Protein AF-A0A371WZH0-F1 (afdb_monomer_lite)

Sequence (292 aa):
MATISGGTSNAGAAVANDSSITDATKAILNGVNASGGVYTTTTAGSASTPAVAGGPDRAVTIVDQPSSVVQVGSQLNAFVVADQAATIAGGAGSGTIVGSTGGDLIGTAGSGGGQYSLLAGAGNDTIIAASGQSTINGGDGADIIGVFGGQNLVAVGAGDTAFVAAGQNTVQGSAGSTTGFSGGQNVFVGSAGAETIIAAQGTSTISGGAGKDLFLFTKLDNSGGRHVITDFGAGGTADTLAFVGLGATSVDALLANATVSGGSVTLNFSGGISVTVQNTTVDALRGNILLG

Foldseek 3Di:
DDDDDDDQDPCLVVQ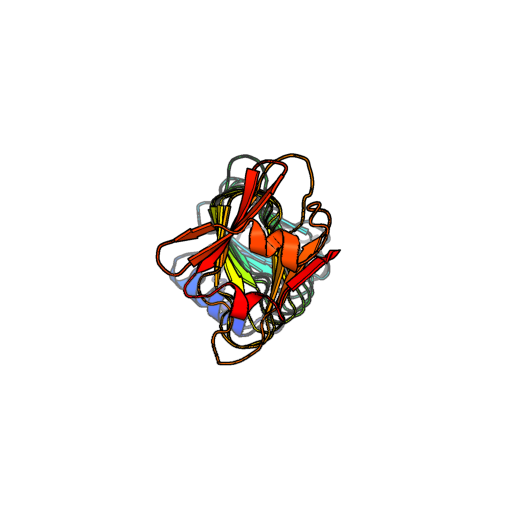VPDPLQDPVNNVVVVVLVVVPAREDEDDPDDPDQDEDPDDPAHYEYEYADEAHEHEDDQAYQYEYEYSEAYEYEAEVEEHEYEAHQEEYEAEYDAPNAYEYEYHREHYAYEYHYHAHEYEYDPYHYAYEAEAHEYEYEEEADANYEYEHEEYEYEYEAEANYEYEYNEYEYEYHYEAHEYEYEYEAYEYEYENYHEAYEYEYEYPDLAAYEYEYEQQCNNVYQYAYEYEPQPDPALVVQLVPWDDDPLWTWGATPSGYIYIYHNDDSVSHSVRYHYD

Radius of gyration: 22.74 Å; chains: 1; bounding box: 59×33×69 Å

pLDDT: mean 79.63, std 21.32, range [22.14, 98.81]

InterPro domains:
  IPR001343 RTX calcium-binding nonapeptide repeat [PF00353] (120-145)
  IPR001343 RTX calcium-binding nonapeptide repeat [PF00353] (190-215)
  IPR011049 Serralysin-like metalloprotease, C-terminal [G3DSA:2.150.10.10] (151-289)
  IPR011049 Serralysin-like metalloprotease, C-terminal [SSF51120] (87-283)

Structure (mmCIF, N/CA/C/O backbone):
data_AF-A0A371WZH0-F1
#
_entry.id   AF-A0A371WZH0-F1
#
loop_
_atom_site.group_PDB
_atom_site.id
_atom_site.type_symbol
_atom_site.label_atom_id
_atom_site.label_alt_id
_atom_site.label_comp_id
_atom_site.label_asym_id
_atom_site.label_entity_id
_atom_site.label_seq_id
_atom_site.pdbx_PDB_ins_code
_atom_site.Cartn_x
_atom_site.Cartn_y
_atom_site.Cartn_z
_atom_site.occupancy
_atom_site.B_iso_or_equiv
_atom_site.auth_seq_id
_atom_site.auth_comp_id
_atom_site.auth_asym_id
_atom_site.auth_atom_id
_atom_site.pdbx_PDB_model_num
ATOM 1 N N . MET A 1 1 ? -36.666 0.927 34.191 1.00 27.03 1 MET A N 1
ATOM 2 C CA . MET A 1 1 ? -35.925 2.184 33.955 1.00 27.03 1 MET A CA 1
ATOM 3 C C . MET A 1 1 ? -34.824 2.259 34.994 1.00 27.03 1 MET A C 1
ATOM 5 O O . MET A 1 1 ? -35.142 2.465 36.156 1.00 27.03 1 MET A O 1
ATOM 9 N N . ALA A 1 2 ? -33.576 2.004 34.609 1.00 22.58 2 ALA A N 1
ATOM 10 C CA . ALA A 1 2 ? -32.425 2.205 35.481 1.00 22.58 2 ALA A CA 1
ATOM 11 C C . ALA A 1 2 ? -31.612 3.367 34.908 1.00 22.58 2 ALA A C 1
ATOM 13 O O . ALA A 1 2 ? -31.132 3.307 33.780 1.00 22.58 2 ALA A O 1
ATOM 14 N N . THR A 1 3 ? -31.561 4.455 35.664 1.00 22.14 3 THR A N 1
ATOM 15 C CA . THR A 1 3 ? -30.783 5.656 35.374 1.00 22.14 3 THR A CA 1
ATOM 16 C C . THR A 1 3 ? -29.308 5.340 35.612 1.00 22.14 3 THR A C 1
ATOM 18 O O . THR A 1 3 ? -28.956 4.878 36.696 1.00 22.14 3 THR A O 1
ATOM 21 N N . ILE A 1 4 ? -28.439 5.591 34.631 1.00 25.12 4 ILE A N 1
ATOM 22 C CA . ILE A 1 4 ? -26.985 5.511 34.820 1.00 25.12 4 ILE A CA 1
ATOM 23 C C . ILE A 1 4 ? -26.570 6.744 35.629 1.00 25.12 4 ILE A C 1
ATOM 25 O O . ILE A 1 4 ? -26.438 7.840 35.090 1.00 25.12 4 ILE A O 1
ATOM 29 N N . SER A 1 5 ? -26.419 6.586 36.945 1.00 27.25 5 SER A N 1
ATOM 30 C CA . SER A 1 5 ? -25.705 7.564 37.762 1.00 27.25 5 SER A CA 1
ATOM 31 C C . SER A 1 5 ? -24.215 7.279 37.646 1.00 27.25 5 SER A C 1
ATOM 33 O O . SER A 1 5 ? -23.777 6.180 37.988 1.00 27.25 5 SER A O 1
ATOM 35 N N . GLY A 1 6 ? -23.452 8.270 37.186 1.00 30.92 6 GLY A N 1
ATOM 36 C CA . GLY A 1 6 ? -21.996 8.237 37.205 1.00 30.92 6 GLY A CA 1
ATOM 37 C C . GLY A 1 6 ? -21.488 7.848 38.590 1.00 30.92 6 GLY A C 1
ATOM 38 O O . GLY A 1 6 ? -21.654 8.585 39.559 1.00 30.92 6 GLY A O 1
ATOM 39 N N . GLY A 1 7 ? -20.895 6.665 38.672 1.00 26.98 7 GLY A N 1
ATOM 40 C CA . GLY A 1 7 ? -20.152 6.200 39.824 1.00 26.98 7 GLY A CA 1
ATOM 41 C C . GLY A 1 7 ? -18.745 5.882 39.359 1.00 26.98 7 GLY A C 1
ATOM 42 O O . GLY A 1 7 ? -18.554 5.029 38.498 1.00 26.98 7 GLY A O 1
ATOM 43 N N . THR A 1 8 ? -17.756 6.555 39.936 1.00 33.31 8 THR A N 1
ATOM 44 C CA . THR A 1 8 ? -16.346 6.159 39.892 1.00 33.31 8 THR A CA 1
ATOM 45 C C . THR A 1 8 ? -16.174 4.867 40.698 1.00 33.31 8 THR A C 1
ATOM 47 O O . THR A 1 8 ? -15.583 4.864 41.776 1.00 33.31 8 THR A O 1
ATOM 50 N N . SER A 1 9 ? -16.776 3.768 40.252 1.00 35.34 9 SER A N 1
ATOM 51 C CA . SER A 1 9 ? -16.508 2.451 40.817 1.00 35.34 9 SER A CA 1
ATOM 52 C C . SER A 1 9 ? -15.295 1.857 40.121 1.00 35.34 9 SER A C 1
ATOM 54 O O . SER A 1 9 ? -15.103 2.053 38.926 1.00 35.34 9 SER A O 1
ATOM 56 N N . ASN A 1 10 ? -14.491 1.144 40.900 1.00 41.12 10 ASN A N 1
ATOM 57 C CA . ASN A 1 10 ? -13.233 0.485 40.567 1.00 41.12 10 ASN A CA 1
ATOM 58 C C . ASN A 1 10 ? -13.365 -0.457 39.342 1.00 41.12 10 ASN A C 1
ATOM 60 O O . ASN A 1 10 ? -13.474 -1.675 39.472 1.00 41.12 10 ASN A O 1
ATOM 64 N N . ALA A 1 11 ? -13.417 0.114 38.139 1.00 43.56 11 ALA A N 1
ATOM 65 C CA . ALA A 1 11 ? -13.825 -0.565 36.911 1.00 43.56 11 ALA A CA 1
ATOM 66 C C . ALA A 1 11 ? -12.860 -1.669 36.459 1.00 43.56 11 ALA A C 1
ATOM 68 O O . ALA A 1 11 ? -13.268 -2.575 35.738 1.00 43.56 11 ALA A O 1
ATOM 69 N N . GLY A 1 12 ? -11.622 -1.668 36.966 1.00 44.97 12 GLY A N 1
ATOM 70 C CA . GLY A 1 12 ? -10.676 -2.763 36.752 1.00 44.97 12 GLY A CA 1
ATOM 71 C C . GLY A 1 12 ? -11.212 -4.130 37.191 1.00 44.97 12 GLY A C 1
ATOM 72 O O . GLY A 1 12 ? -10.931 -5.126 36.536 1.00 44.97 12 GLY A O 1
ATOM 73 N N . ALA A 1 13 ? -12.036 -4.190 38.244 1.00 42.25 13 ALA A N 1
ATOM 74 C CA . ALA A 1 13 ? -12.623 -5.448 38.713 1.00 42.25 13 ALA A CA 1
ATOM 75 C C . ALA A 1 13 ? -13.858 -5.890 37.904 1.00 42.25 13 ALA A C 1
ATOM 77 O O . ALA A 1 13 ? -14.156 -7.080 37.867 1.00 42.25 13 ALA A O 1
ATOM 78 N N . ALA A 1 14 ? -14.573 -4.959 37.263 1.00 46.88 14 ALA A N 1
ATOM 79 C CA . ALA A 1 14 ? -15.721 -5.281 36.413 1.00 46.88 14 ALA A CA 1
ATOM 80 C C . ALA A 1 14 ? -15.262 -5.819 35.050 1.00 46.88 14 ALA A C 1
ATOM 82 O O . ALA A 1 14 ? -15.756 -6.843 34.604 1.00 46.88 14 ALA A O 1
ATOM 83 N N . VAL A 1 15 ? -14.246 -5.191 34.450 1.00 50.53 15 VAL A N 1
ATOM 84 C CA . VAL A 1 15 ? -13.676 -5.578 33.148 1.00 50.53 15 VAL A CA 1
ATOM 85 C C . VAL A 1 15 ? -12.880 -6.886 33.220 1.00 50.53 15 VAL A C 1
ATOM 87 O O . VAL A 1 15 ? -12.961 -7.714 32.318 1.00 50.53 15 VAL A O 1
ATOM 90 N N . ALA A 1 16 ? -12.120 -7.104 34.299 1.00 51.84 16 ALA A N 1
ATOM 91 C CA . ALA A 1 16 ? -11.321 -8.322 34.460 1.00 51.84 16 ALA A CA 1
ATOM 92 C C . ALA A 1 16 ? -12.179 -9.592 34.603 1.00 51.84 16 ALA A C 1
ATOM 94 O O . ALA A 1 16 ? -11.740 -10.669 34.207 1.00 51.84 16 ALA A O 1
ATOM 95 N N . ASN A 1 17 ? -13.392 -9.458 35.147 1.00 49.78 17 ASN A N 1
ATOM 96 C CA . ASN A 1 17 ? -14.306 -10.573 35.393 1.00 49.78 17 ASN A CA 1
ATOM 97 C C . ASN A 1 17 ? -15.405 -10.706 34.330 1.00 49.78 17 ASN A C 1
ATOM 99 O O . ASN A 1 17 ? -16.212 -11.629 34.420 1.00 49.78 17 ASN A O 1
ATOM 103 N N . ASP A 1 18 ? -15.446 -9.809 33.342 1.00 52.75 18 ASP A N 1
ATOM 104 C CA . ASP A 1 18 ? -16.408 -9.894 32.252 1.00 52.75 18 ASP A CA 1
ATOM 105 C C . ASP A 1 18 ? -15.927 -10.907 31.208 1.00 52.75 18 ASP A C 1
ATOM 107 O O . ASP A 1 18 ? -14.854 -10.763 30.613 1.00 52.75 18 ASP A O 1
ATOM 111 N N . SER A 1 19 ? -16.687 -11.984 31.030 1.00 55.69 19 SER A N 1
ATOM 112 C CA . SER A 1 19 ? -16.347 -13.059 30.101 1.00 55.69 19 SER A CA 1
ATOM 113 C C . SER A 1 19 ? -16.616 -12.708 28.639 1.00 55.69 19 SER A C 1
ATOM 115 O O . SER A 1 19 ? -16.119 -13.430 27.779 1.00 55.69 19 SER A O 1
ATOM 117 N N . SER A 1 20 ? -17.377 -11.645 28.343 1.00 45.16 20 SER A N 1
ATOM 118 C CA . SER A 1 20 ? -17.567 -11.180 26.959 1.00 45.16 20 SER A CA 1
ATOM 119 C C . SER A 1 20 ? -16.361 -10.392 26.433 1.00 45.16 20 SER A C 1
ATOM 121 O O . SER A 1 20 ? -16.138 -10.315 25.230 1.00 45.16 20 SER A O 1
ATOM 123 N N . ILE A 1 21 ? -15.518 -9.875 27.331 1.00 51.81 21 ILE A N 1
ATOM 124 C CA . ILE A 1 21 ? -14.320 -9.106 26.988 1.00 51.81 21 ILE A CA 1
ATOM 125 C C . ILE A 1 21 ? -13.125 -10.056 26.827 1.00 51.81 21 ILE A C 1
ATOM 127 O O . ILE A 1 21 ? -12.771 -10.794 27.753 1.00 51.81 21 ILE A O 1
ATOM 131 N N . THR A 1 22 ? -12.463 -10.023 25.667 1.00 56.50 22 THR A N 1
ATOM 132 C CA . THR A 1 22 ? -11.333 -10.925 25.371 1.00 56.50 22 THR A CA 1
ATOM 133 C C . THR A 1 22 ? -10.099 -10.653 26.240 1.00 56.50 22 THR A C 1
ATOM 135 O O . THR A 1 22 ? -9.923 -9.559 26.779 1.00 56.50 22 THR A O 1
ATOM 138 N N . ASP A 1 23 ? -9.197 -11.632 26.351 1.00 58.72 23 ASP A N 1
ATOM 139 C CA . ASP A 1 23 ? -7.945 -11.485 27.110 1.00 58.72 23 ASP A CA 1
ATOM 140 C C . ASP A 1 23 ? -6.988 -10.455 26.492 1.00 58.72 23 ASP A C 1
ATOM 142 O O . ASP A 1 23 ? -6.325 -9.715 27.221 1.00 58.72 23 ASP A O 1
ATOM 146 N N . ALA A 1 24 ? -6.955 -10.348 25.159 1.00 53.31 24 ALA A N 1
ATOM 147 C CA . ALA A 1 24 ? -6.185 -9.318 24.460 1.00 53.31 24 ALA A CA 1
ATOM 148 C C . ALA A 1 24 ? -6.726 -7.924 24.798 1.00 53.31 24 ALA A C 1
ATOM 150 O O . ALA A 1 24 ? -5.989 -7.030 25.215 1.00 53.31 24 ALA A O 1
ATOM 151 N N . THR A 1 25 ? -8.045 -7.777 24.731 1.00 54.31 25 THR A N 1
ATOM 152 C CA . THR A 1 25 ? -8.761 -6.565 25.108 1.00 54.31 25 THR A CA 1
ATOM 153 C C . THR A 1 25 ? -8.514 -6.203 26.581 1.00 54.31 25 THR A C 1
ATOM 155 O O . THR A 1 25 ? -8.179 -5.058 26.893 1.00 54.31 25 THR A O 1
ATOM 158 N N . LYS A 1 26 ? -8.570 -7.182 27.496 1.00 60.53 26 LYS A N 1
ATOM 159 C CA . LYS A 1 26 ? -8.244 -7.025 28.927 1.00 60.53 26 LYS A CA 1
ATOM 160 C C . LYS A 1 26 ? -6.795 -6.600 29.163 1.00 60.53 26 LYS A C 1
ATOM 162 O O . LYS A 1 26 ? -6.546 -5.760 30.029 1.00 60.53 26 LYS A O 1
ATOM 167 N N . ALA A 1 27 ? -5.837 -7.141 28.410 1.00 59.28 27 ALA A N 1
ATOM 168 C CA . ALA A 1 27 ? -4.427 -6.766 28.517 1.00 59.28 27 ALA A CA 1
ATOM 169 C C . ALA A 1 27 ? -4.208 -5.289 28.155 1.00 59.28 27 ALA A C 1
ATOM 171 O O . ALA A 1 27 ? -3.503 -4.575 28.874 1.00 59.28 27 ALA A O 1
ATOM 172 N N . ILE A 1 28 ? -4.875 -4.808 27.102 1.00 55.09 28 ILE A N 1
ATOM 173 C CA . ILE A 1 28 ? -4.821 -3.399 26.698 1.00 55.09 28 ILE A CA 1
ATOM 174 C C . ILE A 1 28 ? -5.520 -2.510 27.746 1.00 55.09 28 ILE A C 1
ATOM 176 O O . ILE A 1 28 ? -4.952 -1.508 28.189 1.00 55.09 28 ILE A O 1
ATOM 180 N N . LEU A 1 29 ? -6.702 -2.914 28.228 1.00 55.19 29 LEU A N 1
ATOM 181 C CA . LEU A 1 29 ? -7.460 -2.216 29.280 1.00 55.19 29 LEU A CA 1
ATOM 182 C C . LEU A 1 29 ? -6.654 -2.062 30.581 1.00 55.19 29 LEU A C 1
ATOM 184 O O . LEU A 1 29 ? -6.642 -0.985 31.179 1.00 55.19 29 LEU A O 1
ATOM 188 N N . ASN A 1 30 ? -5.920 -3.096 30.997 1.00 58.41 30 ASN A N 1
ATOM 189 C CA . ASN A 1 30 ? -5.059 -3.044 32.182 1.00 58.41 30 ASN A CA 1
ATOM 190 C C . ASN A 1 30 ? -3.963 -1.972 32.069 1.00 58.41 30 ASN A C 1
ATOM 192 O O . ASN A 1 30 ? -3.700 -1.261 33.044 1.00 58.41 30 ASN A O 1
ATOM 196 N N . GLY A 1 31 ? -3.374 -1.796 30.882 1.00 55.16 31 GLY A N 1
ATOM 197 C CA . GLY A 1 31 ? -2.415 -0.718 30.619 1.00 55.16 31 GLY A CA 1
ATOM 198 C C . GLY A 1 31 ? -3.035 0.679 30.755 1.00 55.16 31 GLY A C 1
ATOM 199 O O . GLY A 1 31 ? -2.430 1.588 31.331 1.00 55.16 31 GLY A O 1
ATOM 200 N N . VAL A 1 32 ? -4.280 0.852 30.297 1.00 49.62 32 VAL A N 1
ATOM 201 C CA . VAL A 1 32 ? -5.006 2.131 30.392 1.00 49.62 32 VAL A CA 1
ATOM 202 C C . VAL A 1 32 ? -5.428 2.444 31.834 1.00 49.62 32 VAL A C 1
ATOM 204 O O . VAL A 1 32 ? -5.323 3.602 32.261 1.00 49.62 32 VAL A O 1
ATOM 207 N N . ASN A 1 33 ? -5.845 1.428 32.603 1.00 50.56 33 ASN A N 1
ATOM 208 C CA . ASN A 1 33 ? -6.233 1.550 34.015 1.00 50.56 33 ASN A CA 1
ATOM 209 C C . ASN A 1 33 ? -5.083 2.053 34.890 1.00 50.56 33 ASN A C 1
ATOM 211 O O . ASN A 1 33 ? -5.265 2.982 35.674 1.00 50.56 33 ASN A O 1
ATOM 215 N N . ALA A 1 34 ? -3.881 1.503 34.689 1.00 47.59 34 ALA A N 1
ATOM 216 C CA . ALA A 1 34 ? -2.669 1.910 35.405 1.00 47.59 34 ALA A CA 1
ATOM 217 C C . ALA A 1 34 ? -2.343 3.406 35.244 1.00 47.59 34 ALA A C 1
ATOM 219 O O . ALA A 1 34 ? -1.626 3.985 36.054 1.00 47.59 34 ALA A O 1
ATOM 220 N N . SER A 1 35 ? -2.904 4.038 34.215 1.00 49.66 35 SER A N 1
ATOM 221 C CA . SER A 1 35 ? -2.680 5.438 33.885 1.00 49.66 35 SER A CA 1
ATOM 222 C C . SER A 1 35 ? -3.836 6.367 34.328 1.00 49.66 35 SER A C 1
ATOM 224 O O . SER A 1 35 ? -3.813 7.556 34.016 1.00 49.66 35 SER A O 1
ATOM 226 N N . GLY A 1 36 ? -4.868 5.853 35.018 1.00 49.09 36 GLY A N 1
ATOM 227 C CA . GLY A 1 36 ? -5.968 6.648 35.599 1.00 49.09 36 GLY A CA 1
ATOM 228 C C . GLY A 1 36 ? -7.161 6.932 34.673 1.00 49.09 36 GLY A C 1
ATOM 229 O O . GLY A 1 36 ? -7.667 8.050 34.660 1.00 49.09 36 GLY A O 1
ATOM 230 N N . GLY A 1 37 ? -7.576 5.970 33.840 1.00 50.59 37 GLY A N 1
ATOM 231 C CA . GLY A 1 37 ? -8.741 6.118 32.948 1.00 50.59 37 GLY A CA 1
ATOM 232 C C . GLY A 1 37 ? -10.101 6.015 33.662 1.00 50.59 37 GLY A C 1
ATOM 233 O O . GLY A 1 37 ? -10.229 5.312 34.664 1.00 50.59 37 GLY A O 1
ATOM 234 N N . VAL A 1 38 ? -11.127 6.689 33.129 1.00 51.75 38 VAL A N 1
ATOM 235 C CA . VAL A 1 38 ? -12.539 6.556 33.545 1.00 51.75 38 VAL A CA 1
ATOM 236 C C . VAL A 1 38 ? -13.240 5.572 32.614 1.00 51.75 38 VAL A C 1
ATOM 238 O O . VAL A 1 38 ? -13.156 5.735 31.403 1.00 51.75 38 VAL A O 1
ATOM 241 N N . TYR A 1 39 ? -13.944 4.578 33.156 1.00 51.12 39 TYR A N 1
ATOM 242 C CA . TYR A 1 39 ? -14.590 3.520 32.374 1.00 51.12 39 TYR A CA 1
ATOM 243 C C . TYR A 1 39 ? -16.099 3.705 32.306 1.00 51.12 39 TYR A C 1
ATOM 245 O O . TYR A 1 39 ? -16.751 3.914 33.330 1.00 51.12 39 TYR A O 1
ATOM 253 N N . THR A 1 40 ? -16.650 3.525 31.113 1.00 52.38 40 THR A N 1
ATOM 254 C CA . THR A 1 40 ? -18.094 3.449 30.887 1.00 52.38 40 THR A CA 1
ATOM 255 C C . THR A 1 40 ? -18.392 2.143 30.159 1.00 52.38 40 THR A C 1
ATOM 257 O O . THR A 1 40 ? -17.859 1.920 29.073 1.00 52.38 40 THR A O 1
ATOM 260 N N . THR A 1 41 ? -19.207 1.272 30.757 1.00 51.59 41 THR A N 1
ATOM 261 C CA . THR A 1 41 ? -19.711 0.044 30.121 1.00 51.59 41 THR A CA 1
ATOM 262 C C . THR A 1 41 ? -21.167 0.249 29.711 1.00 51.59 41 THR A C 1
ATOM 264 O O . THR A 1 41 ? -21.946 0.867 30.441 1.00 51.59 41 THR A O 1
ATOM 267 N N . THR A 1 42 ? -21.554 -0.259 28.541 1.00 49.97 42 THR A N 1
ATOM 268 C CA . THR A 1 42 ? -22.966 -0.326 28.130 1.00 49.97 42 THR A CA 1
ATOM 269 C C . THR A 1 42 ? -23.417 -1.781 28.126 1.00 49.97 42 THR A C 1
ATOM 271 O O . THR A 1 42 ? -22.948 -2.583 27.329 1.00 49.97 42 THR A O 1
ATOM 274 N N . THR A 1 43 ? -24.272 -2.141 29.083 1.00 41.25 43 THR A N 1
ATOM 275 C CA . THR A 1 43 ? -24.742 -3.520 29.285 1.00 41.25 43 THR A CA 1
ATOM 276 C C . THR A 1 43 ? -25.796 -3.926 28.249 1.00 41.25 43 THR A C 1
ATOM 278 O O . THR A 1 43 ? -26.557 -3.072 27.780 1.00 41.25 43 THR A O 1
ATOM 281 N N . ALA A 1 44 ? -25.874 -5.238 27.974 1.00 36.34 44 ALA A N 1
ATOM 282 C CA . ALA A 1 44 ? -26.830 -5.904 27.078 1.00 36.34 44 ALA A CA 1
ATOM 283 C C . ALA A 1 44 ? -28.243 -5.294 27.109 1.00 36.34 44 ALA A C 1
ATOM 285 O O . ALA A 1 44 ? -28.927 -5.346 28.133 1.00 36.34 44 ALA A O 1
ATOM 286 N N . GLY A 1 45 ? -28.703 -4.756 25.971 1.00 33.78 45 GLY A N 1
ATOM 287 C CA . GLY A 1 45 ? -30.114 -4.416 25.740 1.00 33.78 45 GLY A CA 1
ATOM 288 C C . GLY A 1 45 ? -30.526 -2.941 25.848 1.00 33.78 45 GLY A C 1
ATOM 289 O O . GLY A 1 45 ? -31.726 -2.661 25.827 1.00 33.78 45 GLY A O 1
ATOM 290 N N . SER A 1 46 ? -29.594 -1.984 25.927 1.00 34.91 46 SER A N 1
ATOM 291 C CA . SER A 1 46 ? -29.927 -0.550 25.838 1.00 34.91 46 SER A CA 1
ATOM 292 C C . SER A 1 46 ? -29.581 0.012 24.457 1.00 34.91 46 SER A C 1
ATOM 294 O O . SER A 1 46 ? -28.416 0.219 24.139 1.00 34.91 46 SER A O 1
ATOM 296 N N . ALA A 1 47 ? -30.601 0.309 23.644 1.00 31.95 47 ALA A N 1
ATOM 297 C CA . ALA A 1 47 ? -30.501 0.857 22.281 1.00 31.95 47 ALA A CA 1
ATOM 298 C C . ALA A 1 47 ? -29.991 2.319 22.200 1.00 31.95 47 ALA A C 1
ATOM 300 O O . ALA A 1 47 ? -30.333 3.062 21.281 1.00 31.95 47 ALA A O 1
ATOM 301 N N . SER A 1 48 ? -29.223 2.776 23.186 1.00 39.19 48 SER A N 1
ATOM 302 C CA . SER A 1 48 ? -28.643 4.116 23.207 1.00 39.19 48 SER A CA 1
ATOM 303 C C . SER A 1 48 ? -27.250 4.082 22.590 1.00 39.19 48 SER A C 1
ATOM 305 O O . SER A 1 48 ? -26.378 3.397 23.118 1.00 39.19 48 SER A O 1
ATOM 307 N N . THR A 1 49 ? -27.026 4.854 21.523 1.00 43.25 49 THR A N 1
ATOM 308 C CA . THR A 1 49 ? -25.684 5.131 20.988 1.00 43.25 49 THR A CA 1
ATOM 309 C C . THR A 1 49 ? -24.793 5.659 22.117 1.00 43.25 49 THR A C 1
ATOM 311 O O . THR A 1 49 ? -25.108 6.728 22.659 1.00 43.25 49 THR A O 1
ATOM 314 N N . PRO A 1 50 ? -23.716 4.958 22.511 1.00 49.59 50 PRO A N 1
ATOM 315 C CA . PRO A 1 50 ? -22.797 5.469 23.514 1.00 49.59 50 PRO A CA 1
ATOM 316 C C . PRO A 1 50 ? -22.122 6.728 22.953 1.00 49.59 50 PRO A C 1
ATOM 318 O O . PRO A 1 50 ? -21.328 6.661 22.014 1.00 49.59 50 PRO A O 1
ATOM 321 N N . ALA A 1 51 ? -22.485 7.894 23.489 1.00 46.84 51 ALA A N 1
ATOM 322 C CA . ALA A 1 51 ? -21.870 9.167 23.142 1.00 46.84 51 ALA A CA 1
ATOM 323 C C . ALA A 1 51 ? -20.904 9.562 24.258 1.00 46.84 51 ALA A C 1
ATOM 325 O O . ALA A 1 51 ? -21.321 9.818 25.390 1.00 46.84 51 ALA A O 1
ATOM 326 N N . VAL A 1 52 ? -19.613 9.631 23.941 1.00 50.19 52 VAL A N 1
ATOM 327 C CA . VAL A 1 52 ? -18.604 10.122 24.884 1.00 50.19 52 VAL A CA 1
ATOM 328 C C . VAL A 1 52 ? -18.495 11.631 24.693 1.00 50.19 52 VAL A C 1
ATOM 330 O O . VAL A 1 52 ? -17.790 12.108 23.803 1.00 50.19 52 VAL A O 1
ATOM 333 N N . ALA A 1 53 ? -19.237 12.402 25.488 1.00 41.38 53 ALA A N 1
ATOM 334 C CA . ALA A 1 53 ? -19.206 13.862 25.443 1.00 41.38 53 ALA A CA 1
ATOM 335 C C . ALA A 1 53 ? -18.571 14.445 26.719 1.00 41.38 53 ALA A C 1
ATOM 337 O O . ALA A 1 53 ? -19.120 14.307 27.807 1.00 41.38 53 ALA A O 1
ATOM 338 N N . GLY A 1 54 ? -17.439 15.144 26.567 1.00 45.97 54 GLY A N 1
ATOM 339 C CA . GLY A 1 54 ? -17.022 16.217 27.485 1.00 45.97 54 GLY A CA 1
ATOM 340 C C . GLY A 1 54 ? -16.412 15.850 28.849 1.00 45.97 54 GLY A C 1
ATOM 341 O O . GLY A 1 54 ? -16.546 16.644 29.776 1.00 45.97 54 GLY A O 1
ATOM 342 N N . GLY A 1 55 ? -15.740 14.703 29.004 1.00 39.41 55 GLY A N 1
ATOM 343 C CA . GLY A 1 55 ? -14.972 14.364 30.222 1.00 39.41 55 GLY A CA 1
ATOM 344 C C . GLY A 1 55 ? -13.451 14.576 30.074 1.00 39.41 55 GLY A C 1
ATOM 345 O O . GLY A 1 55 ? -12.968 14.595 28.943 1.00 39.41 55 GLY A O 1
ATOM 346 N N . PRO A 1 56 ? -12.682 14.720 31.178 1.00 43.78 56 PRO A N 1
ATOM 347 C CA . PRO A 1 56 ? -11.238 14.976 31.125 1.00 43.78 56 PRO A CA 1
ATOM 348 C C . PRO A 1 56 ? -10.471 13.806 30.486 1.00 43.78 56 PRO A C 1
ATOM 350 O O . PRO A 1 56 ? -10.666 12.670 30.904 1.00 43.78 56 PRO A O 1
ATOM 353 N N . ASP A 1 57 ? -9.626 14.120 29.496 1.00 44.47 57 ASP A N 1
ATOM 354 C CA . ASP A 1 57 ? -8.507 13.428 28.810 1.00 44.47 57 ASP A CA 1
ATOM 355 C C . ASP A 1 57 ? -8.364 11.889 28.730 1.00 44.47 57 ASP A C 1
ATOM 357 O O . ASP A 1 57 ? -7.478 11.444 28.002 1.00 44.47 57 ASP A O 1
ATOM 361 N N . ARG A 1 58 ? -9.149 11.044 29.416 1.00 52.16 58 ARG A N 1
ATOM 362 C CA . ARG A 1 58 ? -8.912 9.586 29.534 1.00 52.16 58 ARG A CA 1
ATOM 363 C C . ARG A 1 58 ? -10.203 8.770 29.727 1.00 52.16 58 ARG A C 1
ATOM 365 O O . ARG A 1 58 ? -10.310 7.995 30.678 1.00 52.16 58 ARG A O 1
ATOM 372 N N . ALA A 1 59 ? -11.198 8.946 28.858 1.00 50.25 59 ALA A N 1
ATOM 373 C CA . ALA A 1 59 ? -12.419 8.135 28.889 1.00 50.25 59 ALA A CA 1
ATOM 374 C C . ALA A 1 59 ? -12.250 6.833 28.076 1.00 50.25 59 ALA A C 1
ATOM 376 O O . ALA A 1 59 ? -12.030 6.864 26.865 1.00 50.25 59 ALA A O 1
ATOM 377 N N . VAL A 1 60 ? -12.380 5.693 28.755 1.00 54.22 60 VAL A N 1
ATOM 378 C CA . VAL A 1 60 ? -12.493 4.346 28.185 1.00 54.22 60 VAL A CA 1
ATOM 379 C C . VAL A 1 60 ? -13.971 4.016 28.007 1.00 54.22 60 VAL A C 1
ATOM 381 O O . VAL A 1 60 ? -14.745 4.071 28.966 1.00 54.22 60 VAL A O 1
ATOM 384 N N . THR A 1 61 ? -14.368 3.654 26.791 1.00 60.16 61 THR A N 1
ATOM 385 C CA . THR A 1 61 ? -15.736 3.203 26.500 1.00 60.16 61 THR A CA 1
ATOM 386 C C . THR A 1 61 ? -15.696 1.770 26.010 1.00 60.16 61 THR A C 1
ATOM 388 O O . THR A 1 61 ? -15.072 1.485 24.992 1.00 60.16 61 THR A O 1
ATOM 391 N N . ILE A 1 62 ? -16.357 0.885 26.752 1.00 58.25 62 ILE A N 1
ATOM 392 C CA . ILE A 1 62 ? -16.505 -0.527 26.403 1.00 58.25 62 ILE A CA 1
ATOM 393 C C . ILE A 1 62 ? -17.937 -0.731 25.933 1.00 58.25 62 ILE A C 1
ATOM 395 O O . ILE A 1 62 ? -18.897 -0.408 26.649 1.00 58.25 62 ILE A O 1
ATOM 399 N N . VAL A 1 63 ? -18.073 -1.245 24.719 1.00 58.38 63 VAL A N 1
ATOM 400 C CA . VAL A 1 63 ? -19.360 -1.455 24.074 1.00 58.38 63 VAL A CA 1
ATOM 401 C C . VAL A 1 63 ? -19.545 -2.943 23.832 1.00 58.38 63 VAL A C 1
ATOM 403 O O . VAL A 1 63 ? -18.865 -3.528 23.005 1.00 58.38 63 VAL A O 1
ATOM 406 N N . ASP A 1 64 ? -20.452 -3.533 24.607 1.00 55.72 64 ASP A N 1
ATOM 407 C CA . ASP A 1 64 ? -20.723 -4.975 24.658 1.00 55.72 64 ASP A CA 1
ATOM 408 C C . ASP A 1 64 ? -22.037 -5.318 23.921 1.00 55.72 64 ASP A C 1
ATOM 410 O O . ASP A 1 64 ? -22.896 -6.038 24.433 1.00 55.72 64 ASP A O 1
ATOM 414 N N . GLN A 1 65 ? -22.309 -4.637 22.798 1.00 52.91 65 GLN A N 1
ATOM 415 C CA . GLN A 1 65 ? -23.560 -4.775 22.039 1.00 52.91 65 GLN A CA 1
ATOM 416 C C . GLN A 1 65 ? -23.276 -5.055 20.557 1.00 52.91 65 GLN A C 1
ATOM 418 O O . GLN A 1 65 ? -22.543 -4.272 19.938 1.00 52.91 65 GLN A O 1
ATOM 423 N N . PRO A 1 66 ? -23.957 -6.042 19.936 1.00 50.59 66 PRO A N 1
ATOM 424 C CA . PRO A 1 66 ? -23.872 -6.249 18.496 1.00 50.59 66 PRO A CA 1
ATOM 425 C C . PRO A 1 66 ? -24.391 -5.017 17.741 1.00 50.59 66 PRO A C 1
ATOM 427 O O . PRO A 1 66 ? -25.450 -4.477 18.073 1.00 50.59 66 PRO A O 1
ATOM 430 N N . SER A 1 67 ? -23.665 -4.587 16.701 1.00 53.91 67 SER A N 1
ATOM 431 C CA . SER A 1 67 ? -24.069 -3.491 15.800 1.00 53.91 67 SER A CA 1
ATOM 432 C C . SER A 1 67 ? -24.226 -2.125 16.480 1.00 53.91 67 SER A C 1
ATOM 434 O O . SER A 1 67 ? -25.090 -1.321 16.121 1.00 53.91 67 SER A O 1
ATOM 436 N N . SER A 1 68 ? -23.391 -1.846 17.475 1.00 59.66 68 SER A N 1
ATOM 437 C CA . SER A 1 68 ? -23.385 -0.564 18.172 1.00 59.66 68 SER A CA 1
ATOM 438 C C . SER A 1 68 ? -22.698 0.537 17.356 1.00 59.66 68 SER A C 1
ATOM 440 O O . SER A 1 68 ? -21.659 0.326 16.736 1.00 59.66 68 SER A O 1
ATOM 442 N N . VAL A 1 69 ? -23.282 1.741 17.365 1.00 61.03 69 VAL A N 1
ATOM 443 C CA . VAL A 1 69 ? -22.633 2.952 16.841 1.00 61.03 69 VAL A CA 1
ATOM 444 C C . VAL A 1 69 ? -21.994 3.701 18.004 1.00 61.03 69 VAL A C 1
ATOM 446 O O . VAL A 1 69 ? -22.706 4.198 18.880 1.00 61.03 69 VAL A O 1
ATOM 449 N N . VAL A 1 70 ? -20.668 3.814 17.994 1.00 66.56 70 VAL A N 1
ATOM 450 C CA . VAL A 1 70 ? -19.873 4.512 19.009 1.00 66.56 70 VAL A CA 1
ATOM 451 C C . VAL A 1 70 ? -19.400 5.847 18.453 1.00 66.56 70 VAL A C 1
ATOM 453 O O . VAL A 1 70 ? -18.736 5.894 17.421 1.00 66.56 70 VAL A O 1
ATOM 456 N N . GLN A 1 71 ? -19.729 6.942 19.136 1.00 66.25 71 GLN A N 1
ATOM 457 C CA . GLN A 1 71 ? -19.314 8.289 18.738 1.00 66.25 71 GLN A CA 1
ATOM 458 C C . GLN A 1 71 ? -18.276 8.823 19.724 1.00 66.25 71 GLN A C 1
ATOM 460 O O . GLN A 1 71 ? -18.567 9.049 20.905 1.00 66.25 71 GLN A O 1
ATOM 465 N N . VAL A 1 72 ? -17.063 9.052 19.227 1.00 64.75 72 VAL A N 1
ATOM 466 C CA . VAL A 1 72 ? -15.980 9.688 19.974 1.00 64.75 72 VAL A CA 1
ATOM 467 C C . VAL A 1 72 ? -16.092 11.202 19.788 1.00 64.75 72 VAL A C 1
ATOM 469 O O . VAL A 1 72 ? -15.986 11.707 18.675 1.00 64.75 72 VAL A O 1
ATOM 472 N N . GLY A 1 73 ? -16.310 11.947 20.873 1.00 56.75 73 GLY A N 1
ATOM 473 C CA . GLY A 1 73 ? -16.365 13.411 20.850 1.00 56.75 73 GLY A CA 1
ATOM 474 C C . GLY A 1 73 ? -15.070 14.097 20.376 1.00 56.75 73 GLY A C 1
ATOM 475 O O . GLY A 1 73 ? -14.001 13.500 20.280 1.00 56.75 73 GLY A O 1
ATOM 476 N N . SER A 1 74 ? -15.156 15.402 20.112 1.00 56.53 74 SER A N 1
ATOM 477 C CA . SER A 1 74 ? -14.112 16.217 19.464 1.00 56.53 74 SER A CA 1
ATOM 478 C C . SER A 1 74 ? -12.880 16.564 20.316 1.00 56.53 74 SER A C 1
ATOM 480 O O . SER A 1 74 ? -11.973 17.212 19.805 1.00 56.53 74 SER A O 1
ATOM 482 N N . GLN A 1 75 ? -12.832 16.172 21.593 1.00 54.28 75 GLN A N 1
ATOM 483 C CA . GLN A 1 75 ? -11.772 16.566 22.541 1.00 54.28 75 GLN A CA 1
ATOM 484 C C . GLN A 1 75 ? -10.988 15.380 23.135 1.00 54.28 75 GLN A C 1
ATOM 486 O O . GLN A 1 75 ? -10.223 15.570 24.072 1.00 54.28 75 GLN A O 1
ATOM 491 N N . LEU A 1 76 ? -11.200 14.150 22.657 1.00 54.81 76 LEU A N 1
ATOM 492 C CA . LEU A 1 76 ? -10.855 12.949 23.427 1.00 54.81 76 LEU A CA 1
ATOM 493 C C . LEU A 1 76 ? -9.644 12.178 22.913 1.00 54.81 76 LEU A C 1
ATOM 495 O O . LEU A 1 76 ? -9.672 11.760 21.758 1.00 54.81 76 LEU A O 1
ATOM 499 N N . ASN A 1 77 ? -8.754 11.804 23.847 1.00 51.66 77 ASN A N 1
ATOM 500 C CA . ASN A 1 77 ? -7.970 10.559 23.823 1.00 51.66 77 ASN A CA 1
ATOM 501 C C . ASN A 1 77 ? -8.893 9.379 24.161 1.00 51.66 77 ASN A C 1
ATOM 503 O O . ASN A 1 77 ? -8.873 8.847 25.273 1.00 51.66 77 ASN A O 1
ATOM 507 N N . ALA A 1 78 ? -9.798 9.027 23.250 1.00 53.09 78 ALA A N 1
ATOM 508 C CA . ALA A 1 78 ? -10.682 7.891 23.483 1.00 53.09 78 ALA A CA 1
ATOM 509 C C . ALA A 1 78 ? -9.892 6.583 23.436 1.00 53.09 78 ALA A C 1
ATOM 511 O O . ALA A 1 78 ? -8.930 6.487 22.683 1.00 53.09 78 ALA A O 1
ATOM 512 N N . PHE A 1 79 ? -10.309 5.618 24.254 1.00 58.22 79 PHE A N 1
ATOM 513 C CA . PHE A 1 79 ? -9.990 4.200 24.124 1.00 58.22 79 PHE A CA 1
ATOM 514 C C . PHE A 1 79 ? -11.327 3.467 24.002 1.00 58.22 79 PHE A C 1
ATOM 516 O O . PHE A 1 79 ? -12.051 3.316 24.991 1.00 58.22 79 PHE A O 1
ATOM 523 N N . VAL A 1 80 ? -11.709 3.140 22.768 1.00 61.00 80 VAL A N 1
ATOM 524 C CA . VAL A 1 80 ? -12.928 2.373 22.468 1.00 61.00 80 VAL A CA 1
ATOM 525 C C . VAL A 1 80 ? -12.548 0.905 22.382 1.00 61.00 80 VAL A C 1
ATOM 527 O O . VAL A 1 80 ? -11.477 0.607 21.870 1.00 61.00 80 VAL A O 1
ATOM 530 N N . VAL A 1 81 ? -13.399 0.033 22.914 1.00 59.12 81 VAL A N 1
ATOM 531 C CA . VAL A 1 81 ? -13.333 -1.423 22.773 1.00 59.12 81 VAL A CA 1
ATOM 532 C C . VAL A 1 81 ? -14.737 -1.915 22.464 1.00 59.12 81 VAL A C 1
ATOM 534 O O . VAL A 1 81 ? -15.660 -1.599 23.222 1.00 59.12 81 VAL A O 1
ATOM 537 N N . ALA A 1 82 ? -14.884 -2.713 21.412 1.00 58.59 82 ALA A N 1
ATOM 538 C CA . ALA A 1 82 ? -16.113 -3.444 21.130 1.00 58.59 82 ALA A CA 1
ATOM 539 C C . ALA A 1 82 ? -15.906 -4.959 21.335 1.00 58.59 82 ALA A C 1
ATOM 541 O O . ALA A 1 82 ? -14.790 -5.459 21.206 1.00 58.59 82 ALA A O 1
ATOM 542 N N . ASP A 1 83 ? -16.950 -5.692 21.722 1.00 57.91 83 ASP A N 1
ATOM 543 C CA . ASP A 1 83 ? -16.926 -7.160 21.882 1.00 57.91 83 ASP A CA 1
ATOM 544 C C . ASP A 1 83 ? -17.283 -7.895 20.573 1.00 57.91 83 ASP A C 1
ATOM 546 O O . ASP A 1 83 ? -16.818 -9.008 20.321 1.00 57.91 83 ASP A O 1
ATOM 550 N N . GLN A 1 84 ? -18.077 -7.236 19.726 1.00 65.56 84 GLN A N 1
ATOM 551 C CA . GLN A 1 84 ? -18.621 -7.704 18.452 1.00 65.56 84 GLN A CA 1
ATOM 552 C C . GLN A 1 84 ? -18.592 -6.583 17.404 1.00 65.56 84 GLN A C 1
ATOM 554 O O . GLN A 1 84 ? -18.386 -5.424 17.752 1.00 65.56 84 GLN A O 1
ATOM 559 N N . ALA A 1 85 ? -18.891 -6.932 16.144 1.00 70.81 85 ALA A N 1
ATOM 560 C CA . ALA A 1 85 ? -18.965 -6.006 15.011 1.00 70.81 85 ALA A CA 1
ATOM 561 C C . ALA A 1 85 ? -19.621 -4.657 15.377 1.00 70.81 85 ALA A C 1
ATOM 563 O O . ALA A 1 85 ? -20.811 -4.595 15.730 1.00 70.81 85 ALA A O 1
ATOM 564 N N . ALA A 1 86 ? -18.850 -3.580 15.261 1.00 72.50 86 ALA A N 1
ATOM 565 C CA . ALA A 1 86 ? -19.182 -2.235 15.705 1.00 72.50 86 ALA A CA 1
ATOM 566 C C . ALA A 1 86 ? -18.966 -1.195 14.602 1.00 72.50 86 ALA A C 1
ATOM 568 O O . ALA A 1 86 ? -18.142 -1.340 13.708 1.00 72.50 86 ALA A O 1
ATOM 569 N N . THR A 1 87 ? -19.706 -0.089 14.674 1.00 80.94 87 THR A N 1
ATOM 570 C CA . THR A 1 87 ? -19.426 1.117 13.886 1.00 80.94 87 THR A CA 1
ATOM 571 C C . THR A 1 87 ? -18.859 2.184 14.809 1.00 80.94 87 THR A C 1
ATOM 573 O O . THR A 1 87 ? -19.567 2.705 15.669 1.00 80.94 87 THR A O 1
ATOM 576 N N . ILE A 1 88 ? -17.593 2.546 14.636 1.00 77.44 88 ILE A N 1
ATOM 577 C CA . ILE A 1 88 ? -16.886 3.505 15.481 1.00 77.44 88 ILE A CA 1
ATOM 578 C C . ILE A 1 88 ? -16.575 4.761 14.672 1.00 77.44 88 ILE A C 1
ATOM 580 O O . ILE A 1 88 ? -15.866 4.716 13.674 1.00 77.44 88 ILE A O 1
ATOM 584 N N . ALA A 1 89 ? -17.065 5.906 15.133 1.00 80.81 89 ALA A N 1
ATOM 585 C CA . ALA A 1 89 ? -16.730 7.212 14.587 1.00 80.81 89 ALA A CA 1
ATOM 586 C C . ALA A 1 89 ? -15.791 7.948 15.554 1.00 80.81 89 ALA A C 1
ATOM 588 O O . ALA A 1 89 ? -16.218 8.531 16.553 1.00 80.81 89 ALA A O 1
ATOM 589 N N . GLY A 1 90 ? -14.498 7.919 15.249 1.00 70.00 90 GLY A N 1
ATOM 590 C CA . GLY A 1 90 ? -13.485 8.825 15.768 1.00 70.00 90 GLY A CA 1
ATOM 591 C C . GLY A 1 90 ? -13.855 10.259 15.403 1.00 70.00 90 GLY A C 1
ATOM 592 O O . GLY A 1 90 ? -13.974 10.577 14.225 1.00 70.00 90 GLY A O 1
ATOM 593 N N . GLY A 1 91 ? -14.096 11.121 16.389 1.00 73.19 91 GLY A N 1
ATOM 594 C CA . GLY A 1 91 ? -14.408 12.531 16.155 1.00 73.19 91 GLY A CA 1
ATOM 595 C C . GLY A 1 91 ? -13.253 13.316 15.522 1.00 73.19 91 GLY A C 1
ATOM 596 O O . GLY A 1 91 ? -12.393 12.780 14.838 1.00 73.19 91 GLY A O 1
ATOM 597 N N . ALA A 1 92 ? -13.224 14.630 15.744 1.00 74.31 92 ALA A N 1
ATOM 598 C CA . ALA A 1 92 ? -12.131 15.492 15.269 1.00 74.31 92 ALA A CA 1
ATOM 599 C C . ALA A 1 92 ? -10.911 15.534 16.220 1.00 74.31 92 ALA A C 1
ATOM 601 O O . ALA A 1 92 ? -10.004 16.334 16.009 1.00 74.31 92 ALA A O 1
ATOM 602 N N . GLY A 1 93 ? -10.933 14.740 17.297 1.00 75.31 93 GLY A N 1
ATOM 603 C CA . GLY A 1 93 ? -9.895 14.698 18.334 1.00 75.31 93 GLY A CA 1
ATOM 604 C C . GLY A 1 93 ? -8.719 13.787 17.972 1.00 75.31 93 GLY A C 1
ATOM 605 O O . GLY A 1 93 ? -8.480 13.508 16.809 1.00 75.31 93 GLY A O 1
ATOM 606 N N . SER A 1 94 ? -7.991 13.294 18.971 1.00 79.25 94 SER A N 1
ATOM 607 C CA . SER A 1 94 ? -6.849 12.383 18.800 1.00 79.25 94 SER A CA 1
ATOM 608 C C . SER A 1 94 ? -6.948 11.273 19.829 1.00 79.25 94 SER A C 1
ATOM 610 O O . SER A 1 94 ? -7.137 11.600 20.988 1.00 79.25 94 SER A O 1
ATOM 612 N N . GLY A 1 95 ? -6.784 9.997 19.486 1.00 77.88 95 GLY A N 1
ATOM 613 C CA . GLY A 1 95 ? -6.896 8.918 20.472 1.00 77.88 95 GLY A CA 1
ATOM 614 C C . GLY A 1 95 ? -6.621 7.522 19.928 1.00 77.88 95 GLY A C 1
ATOM 615 O O . GLY A 1 95 ? -6.146 7.356 18.810 1.00 77.88 95 GLY A O 1
ATOM 616 N N . THR A 1 96 ? -6.936 6.503 20.718 1.00 79.38 96 THR A N 1
ATOM 617 C CA . THR A 1 96 ? -6.797 5.095 20.337 1.00 79.38 96 THR A CA 1
ATOM 618 C C . THR A 1 96 ? -8.173 4.477 20.121 1.00 79.38 96 THR A C 1
ATOM 620 O O . THR A 1 96 ? -9.003 4.415 21.020 1.00 79.38 96 THR A O 1
ATOM 623 N N . ILE A 1 97 ? -8.432 3.965 18.931 1.00 81.19 97 ILE A N 1
ATOM 624 C CA . ILE A 1 97 ? -9.630 3.179 18.663 1.00 81.19 97 ILE A CA 1
ATOM 625 C C . ILE A 1 97 ? -9.195 1.726 18.564 1.00 81.19 97 ILE A C 1
ATOM 627 O O . ILE A 1 97 ? -8.348 1.406 17.733 1.00 81.19 97 ILE A O 1
ATOM 631 N N . VAL A 1 98 ? -9.757 0.879 19.425 1.00 81.00 98 VAL A N 1
ATOM 632 C CA . VAL A 1 98 ? -9.637 -0.572 19.317 1.00 81.00 98 VAL A CA 1
ATOM 633 C C . VAL A 1 98 ? -11.008 -1.124 18.941 1.00 81.00 98 VAL A C 1
ATOM 635 O O . VAL A 1 98 ? -12.011 -0.800 19.580 1.00 81.00 98 VAL A O 1
ATOM 638 N N . GLY A 1 99 ? -11.069 -1.894 17.865 1.00 78.38 99 GLY A N 1
ATOM 639 C CA . GLY A 1 99 ? -12.270 -2.617 17.487 1.00 78.38 99 GLY A CA 1
ATOM 640 C C . GLY A 1 99 ? -12.450 -3.875 18.337 1.00 78.38 99 GLY A C 1
ATOM 641 O O . GLY A 1 99 ? -12.138 -3.896 19.535 1.00 78.38 99 GLY A O 1
ATOM 642 N N . SER A 1 100 ? -13.016 -4.899 17.726 1.00 76.56 100 SER A N 1
ATOM 643 C CA . SER A 1 100 ? -13.540 -6.100 18.347 1.00 76.56 100 SER A CA 1
ATOM 644 C C . SER A 1 100 ? -12.935 -7.366 17.737 1.00 76.56 100 SER A C 1
ATOM 646 O O . SER A 1 100 ? -11.814 -7.375 17.233 1.00 76.56 100 SER A O 1
ATOM 648 N N . THR A 1 101 ? -13.646 -8.485 17.887 1.00 80.12 101 THR A N 1
ATOM 649 C CA . THR A 1 101 ? -13.339 -9.742 17.186 1.00 80.12 101 THR A CA 1
ATOM 650 C C . THR A 1 101 ? -14.286 -10.021 16.016 1.00 80.12 101 THR A C 1
ATOM 652 O O . THR A 1 101 ? -14.187 -11.071 15.378 1.00 80.12 101 THR A O 1
ATOM 655 N N . GLY A 1 102 ? -15.245 -9.126 15.767 1.00 83.50 102 GLY A N 1
ATOM 656 C CA . GLY A 1 102 ? -16.130 -9.167 14.609 1.00 83.50 102 GLY A CA 1
ATOM 657 C C . GLY A 1 102 ? -15.806 -8.040 13.633 1.00 83.50 102 GLY A C 1
ATOM 658 O O . GLY A 1 102 ? -15.145 -7.087 14.000 1.00 83.50 102 GLY A O 1
ATOM 659 N N . GLY A 1 103 ? -16.335 -8.135 12.409 1.00 87.44 103 GLY A N 1
ATOM 660 C CA . GLY A 1 103 ? -16.076 -7.139 11.365 1.00 87.44 103 GLY A CA 1
ATOM 661 C C . GLY A 1 103 ? -16.593 -5.742 11.719 1.00 87.44 103 GLY A C 1
ATOM 662 O O . GLY A 1 103 ? -17.806 -5.517 11.780 1.00 87.44 103 GLY A O 1
ATOM 663 N N . ASP A 1 104 ? -15.675 -4.810 11.918 1.00 87.44 104 ASP A N 1
ATOM 664 C CA . ASP A 1 104 ? -15.913 -3.448 12.365 1.00 87.44 104 ASP A CA 1
ATOM 665 C C . ASP A 1 104 ? -15.879 -2.436 11.217 1.00 87.44 104 ASP A C 1
ATOM 667 O O . ASP A 1 104 ? -15.213 -2.600 10.199 1.00 87.44 104 ASP A O 1
ATOM 671 N N . LEU A 1 105 ? -16.575 -1.318 11.404 1.00 90.69 105 LEU A N 1
ATOM 672 C CA . LEU A 1 105 ? -16.452 -0.117 10.585 1.00 90.69 105 LEU A CA 1
ATOM 673 C C . LEU A 1 105 ? -15.883 1.011 11.442 1.00 90.69 105 LEU A C 1
ATOM 675 O O . LEU A 1 105 ? -16.591 1.574 12.274 1.00 90.69 105 LEU A O 1
ATOM 679 N N . ILE A 1 106 ? -14.630 1.388 11.218 1.00 90.00 106 ILE A N 1
ATOM 680 C CA . ILE A 1 106 ? -13.927 2.415 11.992 1.00 90.00 106 ILE A CA 1
ATOM 681 C C . ILE A 1 106 ? -13.658 3.624 11.101 1.00 90.00 106 ILE A C 1
ATOM 683 O O . ILE A 1 106 ? -12.992 3.503 10.084 1.00 90.00 106 ILE A O 1
ATOM 687 N N . GLY A 1 107 ? -14.132 4.809 11.472 1.00 89.31 107 GLY A N 1
ATOM 688 C CA . GLY A 1 107 ? -13.904 6.051 10.729 1.00 89.31 107 GLY A CA 1
ATOM 689 C C . GLY A 1 107 ? -13.342 7.161 11.610 1.00 89.31 107 GLY A C 1
ATOM 690 O O . GLY A 1 107 ? -13.724 7.252 12.769 1.00 89.31 107 GLY A O 1
ATOM 691 N N . THR A 1 108 ? -12.486 8.037 11.084 1.00 87.56 108 THR A N 1
ATOM 692 C CA . THR A 1 108 ? -12.067 9.284 11.759 1.00 87.56 108 THR A CA 1
ATOM 693 C C . THR A 1 108 ? -12.671 10.517 11.077 1.00 87.56 108 THR A C 1
ATOM 695 O O . THR A 1 108 ? -12.982 10.490 9.883 1.00 87.56 1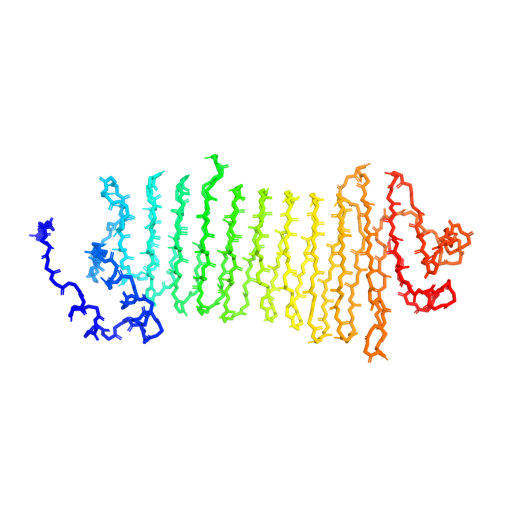08 THR A O 1
ATOM 698 N N . ALA A 1 109 ? -12.889 11.615 11.810 1.00 78.38 109 ALA A N 1
ATOM 699 C CA . ALA A 1 109 ? -13.536 12.797 11.243 1.00 78.38 109 ALA A CA 1
ATOM 700 C C . ALA A 1 109 ? -12.610 13.574 10.292 1.00 78.38 109 ALA A C 1
ATOM 702 O O . ALA A 1 109 ? -11.423 13.768 10.546 1.00 78.38 109 ALA A O 1
ATOM 703 N N . GLY A 1 110 ? -13.184 14.087 9.198 1.00 66.06 110 GLY A N 1
ATOM 704 C CA . GLY A 1 110 ? -12.418 14.694 8.105 1.00 66.06 110 GLY A CA 1
ATOM 705 C C . GLY A 1 110 ? -11.902 16.117 8.314 1.00 66.06 110 GLY A C 1
ATOM 706 O O . GLY A 1 110 ? -10.951 16.504 7.634 1.00 66.06 110 GLY A O 1
ATOM 707 N N . SER A 1 111 ? -12.480 16.902 9.228 1.00 60.97 111 SER A N 1
ATOM 708 C CA . SER A 1 111 ? -12.111 18.309 9.430 1.00 60.97 111 SER A CA 1
ATOM 709 C C . SER A 1 111 ? -11.217 18.496 10.658 1.00 60.97 111 SER A C 1
ATOM 711 O O . SER A 1 111 ? -11.692 18.355 11.782 1.00 60.97 111 SER A O 1
ATOM 713 N N . GLY A 1 112 ? -9.953 18.874 10.443 1.00 61.88 112 GLY A N 1
ATOM 714 C CA . GLY A 1 112 ? -9.032 19.314 11.503 1.00 61.88 112 GLY A CA 1
ATOM 715 C C . GLY A 1 112 ? -7.828 18.403 11.745 1.00 61.88 112 GLY A C 1
ATOM 716 O O . GLY A 1 112 ? -6.835 18.887 12.272 1.00 61.88 112 GLY A O 1
ATOM 717 N N . GLY A 1 113 ? -7.881 17.149 11.285 1.00 65.75 113 GLY A N 1
ATOM 718 C CA . GLY A 1 113 ? -6.761 16.212 11.333 1.00 65.75 113 GLY A CA 1
ATOM 719 C C . GLY A 1 113 ? -6.409 15.768 12.751 1.00 65.75 113 GLY A C 1
ATOM 720 O O . GLY A 1 113 ? -5.564 16.368 13.410 1.00 65.75 113 GLY A O 1
ATOM 721 N N . GLY A 1 114 ? -7.050 14.694 13.198 1.00 78.38 114 GLY A N 1
ATOM 722 C CA . GLY A 1 114 ? -6.752 14.043 14.467 1.00 78.38 114 GLY A CA 1
ATOM 723 C C . GLY A 1 114 ? -5.542 13.119 14.408 1.00 78.38 114 GLY A C 1
ATOM 724 O O . GLY A 1 114 ? -5.166 12.643 13.334 1.00 78.38 114 GLY A O 1
ATOM 725 N N . GLN A 1 115 ? -4.950 12.832 15.568 1.00 86.75 115 GLN A N 1
ATOM 726 C CA . GLN A 1 115 ? -3.906 11.819 15.702 1.00 86.75 115 GLN A CA 1
ATOM 727 C C . GLN A 1 115 ? -4.507 10.522 16.229 1.00 86.75 115 GLN A C 1
ATOM 729 O O . GLN A 1 115 ? -4.908 10.482 17.392 1.00 86.75 115 GLN A O 1
ATOM 734 N N . TYR A 1 116 ? -4.567 9.468 15.419 1.00 87.38 116 TYR A N 1
ATOM 735 C CA . TYR A 1 116 ? -5.251 8.237 15.818 1.00 87.38 116 TYR A CA 1
ATOM 736 C C . TYR A 1 116 ? -4.353 7.003 15.830 1.00 87.38 116 TYR A C 1
ATOM 738 O O . TYR A 1 116 ? -3.540 6.801 14.942 1.00 87.38 116 TYR A O 1
ATOM 746 N N . SER A 1 117 ? -4.529 6.133 16.819 1.00 88.69 117 SER A N 1
ATOM 747 C CA . SER A 1 117 ? -4.078 4.741 16.756 1.00 88.69 117 SER A CA 1
ATOM 748 C C . SER A 1 117 ? -5.304 3.877 16.501 1.00 88.69 117 SER A C 1
ATOM 750 O O . SER A 1 117 ? -6.108 3.702 17.411 1.00 88.69 117 SER A O 1
ATOM 752 N N . LEU A 1 118 ? -5.469 3.376 15.283 1.00 91.06 118 LEU A N 1
ATOM 753 C CA . LEU A 1 118 ? -6.599 2.554 14.855 1.00 91.06 118 LEU A CA 1
ATOM 754 C C . LEU A 1 118 ? -6.154 1.091 14.807 1.00 91.06 118 LEU A C 1
ATOM 756 O O . LEU A 1 118 ? -5.265 0.753 14.029 1.00 91.06 118 LEU A O 1
ATOM 760 N N . LEU A 1 119 ? -6.741 0.254 15.657 1.00 91.00 119 LEU A N 1
ATOM 761 C CA . LEU A 1 119 ? -6.488 -1.184 15.741 1.00 91.00 119 LEU A CA 1
ATOM 762 C C . LEU A 1 119 ? -7.839 -1.890 15.607 1.00 91.00 119 LEU A C 1
ATOM 764 O O . LEU A 1 119 ? -8.593 -1.871 16.574 1.00 91.00 119 LEU A O 1
ATOM 768 N N . ALA A 1 120 ? -8.195 -2.440 14.446 1.00 90.25 120 ALA A N 1
ATOM 769 C CA . ALA A 1 120 ? -9.547 -2.984 14.278 1.00 90.25 120 ALA A CA 1
ATOM 770 C C . ALA A 1 120 ? -9.732 -4.339 14.981 1.00 90.25 120 ALA A C 1
ATOM 772 O O . ALA A 1 120 ? -10.705 -4.504 15.705 1.00 90.25 120 ALA A O 1
ATOM 773 N N . GLY A 1 121 ? -8.704 -5.185 15.006 1.00 87.44 121 GLY A N 1
ATOM 774 C CA . GLY A 1 121 ? -8.689 -6.375 15.854 1.00 87.44 121 GLY A CA 1
ATOM 775 C C . GLY A 1 121 ? -8.785 -7.634 15.017 1.00 87.44 121 GLY A C 1
ATOM 776 O O . GLY A 1 121 ? -7.916 -7.859 14.188 1.00 87.44 121 GLY A O 1
ATOM 777 N N . ALA A 1 122 ? -9.744 -8.506 15.307 1.00 87.50 122 ALA A N 1
ATOM 778 C CA . ALA A 1 122 ? -9.989 -9.681 14.476 1.00 87.50 122 ALA A CA 1
ATOM 779 C C . ALA A 1 122 ? -11.331 -9.534 13.758 1.00 87.50 122 ALA A C 1
ATOM 781 O O . ALA A 1 122 ? -12.251 -8.935 14.303 1.00 87.50 122 ALA A O 1
ATOM 782 N N . GLY A 1 123 ? -11.479 -10.178 12.604 1.00 91.31 123 GLY A N 1
ATOM 783 C CA . GLY A 1 123 ? -12.660 -10.031 11.757 1.00 91.31 123 GLY A CA 1
ATOM 784 C C . GLY A 1 123 ? -12.306 -9.326 10.454 1.00 91.31 123 GLY A C 1
ATOM 785 O O . GLY A 1 123 ? -11.173 -8.943 10.244 1.00 91.31 123 GLY A O 1
ATOM 786 N N . ASN A 1 124 ? -13.267 -9.224 9.535 1.00 95.25 124 ASN A N 1
ATOM 787 C CA . ASN A 1 124 ? -13.049 -8.483 8.293 1.00 95.25 124 ASN A CA 1
ATOM 788 C C . ASN A 1 124 ? -13.521 -7.048 8.499 1.00 95.25 124 ASN A C 1
ATOM 790 O O . ASN A 1 124 ? -14.731 -6.785 8.475 1.00 95.25 124 ASN A O 1
ATOM 794 N N . ASP A 1 125 ? -12.573 -6.149 8.689 1.00 95.81 125 ASP A N 1
ATOM 795 C CA . ASP A 1 125 ? -12.810 -4.785 9.119 1.00 95.81 125 ASP A CA 1
ATOM 796 C C . ASP A 1 125 ? -12.760 -3.797 7.951 1.00 95.81 125 ASP A C 1
ATOM 798 O O . ASP A 1 125 ? -12.179 -4.022 6.888 1.00 95.81 125 ASP A O 1
ATOM 802 N N . THR A 1 126 ? -13.399 -2.648 8.128 1.00 97.06 126 THR A N 1
ATOM 803 C CA . THR A 1 126 ? -13.292 -1.497 7.232 1.00 97.06 126 THR A CA 1
ATOM 804 C C . THR A 1 126 ? -12.841 -0.285 8.028 1.00 97.06 126 THR A C 1
ATOM 806 O O . THR A 1 126 ? -13.569 0.222 8.879 1.00 97.06 126 THR A O 1
ATOM 809 N N . ILE A 1 127 ? -11.657 0.233 7.714 1.00 96.69 127 ILE A N 1
ATOM 810 C CA . ILE A 1 127 ? -11.080 1.413 8.355 1.00 96.69 127 ILE A CA 1
ATOM 811 C C . ILE A 1 127 ? -11.060 2.577 7.366 1.00 96.69 127 ILE A C 1
ATOM 813 O O . ILE A 1 127 ? -10.555 2.455 6.257 1.00 96.69 127 ILE A O 1
ATOM 817 N N . ILE A 1 128 ? -11.562 3.738 7.775 1.00 95.00 128 ILE A N 1
ATOM 818 C CA . ILE A 1 128 ? -11.531 4.995 7.029 1.00 95.00 128 ILE A CA 1
ATOM 819 C C . ILE A 1 128 ? -10.799 6.035 7.875 1.00 95.00 128 ILE A C 1
ATOM 821 O O . ILE A 1 128 ? -11.376 6.688 8.745 1.00 95.00 128 ILE A O 1
ATOM 825 N N . ALA A 1 129 ? -9.515 6.220 7.597 1.00 93.50 129 ALA A N 1
ATOM 826 C CA . ALA A 1 129 ? -8.753 7.333 8.133 1.00 93.50 129 ALA A CA 1
ATOM 827 C C . ALA A 1 129 ? -8.893 8.539 7.203 1.00 93.50 129 ALA A C 1
ATOM 829 O O . ALA A 1 129 ? -8.495 8.514 6.033 1.00 93.50 129 ALA A O 1
ATOM 830 N N . ALA A 1 130 ? -9.476 9.612 7.726 1.00 90.81 130 ALA A N 1
ATOM 831 C CA . ALA A 1 130 ? -9.568 10.872 7.014 1.00 90.81 130 ALA A CA 1
ATOM 832 C C . ALA A 1 130 ? -8.218 11.625 7.041 1.00 90.81 130 ALA A C 1
ATOM 834 O O . ALA A 1 130 ? -7.154 11.024 6.914 1.00 90.81 130 ALA A O 1
ATOM 835 N N . SER A 1 131 ? -8.232 12.955 7.157 1.00 86.62 131 SER A N 1
ATOM 836 C CA . SER A 1 131 ? -6.994 13.729 7.318 1.00 86.62 131 SER A CA 1
ATOM 837 C C . SER A 1 131 ? -6.429 13.600 8.743 1.00 86.62 131 SER A C 1
ATOM 839 O O . SER A 1 131 ? -7.137 13.187 9.658 1.00 86.62 131 SER A O 1
ATOM 841 N N . GLY A 1 132 ? -5.165 13.981 8.955 1.00 89.50 132 GLY A N 1
ATOM 842 C CA . GLY A 1 132 ? -4.494 13.898 10.263 1.00 89.50 132 GLY A CA 1
ATOM 843 C C . GLY A 1 132 ? -3.273 12.990 10.231 1.00 89.50 132 GLY A C 1
ATOM 844 O O . GLY A 1 132 ? -2.687 12.806 9.171 1.00 89.50 132 GLY A O 1
ATOM 845 N N . GLN A 1 133 ? -2.845 12.441 11.362 1.00 91.88 133 GLN A N 1
ATOM 846 C CA . GLN A 1 133 ? -1.783 11.431 11.353 1.00 91.88 133 GLN A CA 1
ATOM 847 C C . GLN A 1 133 ? -2.223 10.227 12.159 1.00 91.88 133 GLN A C 1
ATOM 849 O O . GLN A 1 133 ? -2.426 10.312 13.366 1.00 91.88 133 GLN A O 1
ATOM 854 N N . SER A 1 134 ? -2.356 9.095 11.492 1.00 92.94 134 SER A N 1
ATOM 855 C CA . SER A 1 134 ? -2.840 7.878 12.119 1.00 92.94 134 SER A CA 1
ATOM 856 C C . SER A 1 134 ? -1.820 6.759 11.994 1.00 92.94 134 SER A C 1
ATOM 858 O O . SER A 1 134 ? -1.180 6.607 10.956 1.00 92.94 134 SER A O 1
ATOM 860 N N . THR A 1 135 ? -1.698 5.956 13.042 1.00 95.19 135 THR A N 1
ATOM 861 C CA . THR A 1 135 ? -1.176 4.594 12.952 1.00 95.19 135 THR A CA 1
ATOM 862 C C . THR A 1 135 ? -2.369 3.671 12.766 1.00 95.19 135 THR A C 1
ATOM 864 O O . THR A 1 135 ? -3.310 3.739 13.555 1.00 95.19 135 THR A O 1
ATOM 867 N N . ILE A 1 136 ? -2.357 2.844 11.728 1.00 97.38 136 ILE A N 1
ATOM 868 C CA . ILE A 1 136 ? -3.506 2.036 11.314 1.00 97.38 136 ILE A CA 1
ATOM 869 C C . ILE A 1 136 ? -3.078 0.580 11.177 1.00 97.38 136 ILE A C 1
ATOM 871 O O . ILE A 1 136 ? -2.075 0.301 10.521 1.00 97.38 136 ILE A O 1
ATOM 875 N N . ASN A 1 137 ? -3.845 -0.325 11.774 1.00 96.12 137 ASN A N 1
ATOM 876 C CA . ASN A 1 137 ? -3.713 -1.768 11.623 1.00 96.12 137 ASN A CA 1
ATOM 877 C C . ASN A 1 137 ? -5.120 -2.389 11.581 1.00 96.12 137 ASN A C 1
ATOM 879 O O . ASN A 1 137 ? -5.905 -2.148 12.502 1.00 96.12 137 ASN A O 1
ATOM 883 N N . GLY A 1 138 ? -5.420 -3.129 10.510 1.00 94.06 138 GLY A N 1
ATOM 884 C CA . GLY A 1 138 ? -6.639 -3.935 10.385 1.00 94.06 138 GLY A CA 1
ATOM 885 C C . GLY A 1 138 ? -6.638 -5.040 11.434 1.00 94.06 138 GLY A C 1
ATOM 886 O O . GLY A 1 138 ? -7.349 -4.955 12.430 1.00 94.06 138 GLY A O 1
ATOM 887 N N . GLY A 1 139 ? -5.652 -5.921 11.341 1.00 94.75 139 GLY A N 1
ATOM 888 C CA . GLY A 1 139 ? -5.389 -6.961 12.319 1.00 94.75 139 GLY A CA 1
ATOM 889 C C . GLY A 1 139 ? -5.540 -8.325 11.665 1.00 94.75 139 GLY A C 1
ATOM 890 O O . GLY A 1 139 ? -4.924 -8.569 10.630 1.00 94.75 139 GLY A O 1
ATOM 891 N N . ASP A 1 140 ? -6.272 -9.232 12.304 1.00 92.56 140 ASP A N 1
ATOM 892 C CA . ASP A 1 140 ? -6.507 -10.575 11.778 1.00 92.56 140 ASP A CA 1
ATOM 893 C C . ASP A 1 140 ? -7.792 -10.601 10.945 1.00 92.56 140 ASP A C 1
ATOM 895 O O . ASP A 1 140 ? -8.887 -10.542 11.495 1.00 92.56 140 ASP A O 1
ATOM 899 N N . GLY A 1 141 ? -7.688 -10.838 9.643 1.00 95.56 141 GLY A N 1
ATOM 900 C CA . GLY A 1 141 ? -8.857 -10.905 8.774 1.00 95.56 141 GLY A CA 1
ATOM 901 C C . GLY A 1 141 ? -8.512 -10.519 7.353 1.00 95.56 141 GLY A C 1
ATOM 902 O O . GLY A 1 141 ? -7.346 -10.522 6.978 1.00 95.56 141 GLY A O 1
ATOM 903 N N . ALA A 1 142 ? -9.539 -10.267 6.546 1.00 97.25 142 ALA A N 1
ATOM 904 C CA . ALA A 1 142 ? -9.386 -9.610 5.256 1.00 97.25 142 ALA A CA 1
ATOM 905 C C . ALA A 1 142 ? -9.987 -8.207 5.357 1.00 97.25 142 ALA A C 1
ATOM 907 O O . ALA A 1 142 ? -11.204 -8.034 5.209 1.00 97.25 142 ALA A O 1
ATOM 908 N N . ASP A 1 143 ? -9.124 -7.229 5.599 1.00 98.44 143 ASP A N 1
ATOM 909 C CA . ASP A 1 143 ? -9.514 -5.867 5.938 1.00 98.44 143 ASP A CA 1
ATOM 910 C C . ASP A 1 143 ? -9.463 -4.923 4.736 1.00 98.44 143 ASP A C 1
ATOM 912 O O . ASP A 1 143 ? -8.714 -5.104 3.768 1.00 98.44 143 ASP A O 1
ATOM 916 N N . ILE A 1 144 ? -10.261 -3.859 4.808 1.00 98.56 144 ILE A N 1
ATOM 917 C CA . ILE A 1 144 ? -10.262 -2.756 3.847 1.00 98.56 144 ILE A CA 1
ATOM 918 C C . ILE A 1 144 ? -9.846 -1.474 4.561 1.00 98.56 144 ILE A C 1
ATOM 920 O O . ILE A 1 144 ? -10.536 -0.995 5.457 1.00 98.56 144 ILE A O 1
ATOM 924 N N . ILE A 1 145 ? -8.755 -0.857 4.114 1.00 98.75 145 ILE A N 1
ATOM 925 C CA . ILE A 1 145 ? -8.205 0.358 4.721 1.00 98.75 145 ILE A CA 1
ATOM 926 C C . ILE A 1 145 ? -8.249 1.507 3.712 1.00 98.75 145 ILE A C 1
ATOM 928 O O . ILE A 1 145 ? -7.592 1.467 2.679 1.00 98.75 145 ILE A O 1
ATOM 932 N N . GLY A 1 146 ? -8.992 2.569 4.003 1.00 98.06 146 GLY A N 1
ATOM 933 C CA . GLY A 1 146 ? -9.028 3.813 3.235 1.00 98.06 146 GLY A CA 1
ATOM 934 C C . GLY A 1 146 ? -8.314 4.946 3.968 1.00 98.06 146 GLY A C 1
ATOM 935 O O . GLY A 1 146 ? -8.688 5.288 5.087 1.00 98.06 146 GLY A O 1
ATOM 936 N N . VAL A 1 147 ? -7.320 5.565 3.331 1.00 97.00 147 VAL A N 1
ATOM 937 C CA . VAL A 1 147 ? -6.549 6.697 3.870 1.00 97.00 147 VAL A CA 1
ATOM 938 C C . VAL A 1 147 ? -6.666 7.887 2.928 1.00 97.00 147 VAL A C 1
ATOM 940 O O . VAL A 1 147 ? -6.137 7.868 1.818 1.00 97.00 147 VAL A O 1
ATOM 943 N N . PHE A 1 148 ? -7.350 8.946 3.357 1.00 94.00 148 PHE A N 1
ATOM 944 C CA . PHE A 1 148 ? -7.747 10.042 2.461 1.00 94.00 148 PHE A CA 1
ATOM 945 C C . PHE A 1 148 ? -6.873 11.300 2.543 1.00 94.00 148 PHE A C 1
ATOM 947 O O . PHE A 1 148 ? -7.094 12.256 1.799 1.00 94.00 148 PHE A O 1
ATOM 954 N N . GLY A 1 149 ? -5.863 11.324 3.410 1.00 92.00 149 GLY A N 1
ATOM 955 C CA . GLY A 1 149 ? -4.913 12.428 3.501 1.00 92.00 149 GLY A CA 1
ATOM 956 C C . GLY A 1 149 ? -4.042 12.347 4.746 1.00 92.00 149 GLY A C 1
ATOM 957 O O . GLY A 1 149 ? -4.091 11.371 5.483 1.00 92.00 149 GLY A O 1
ATOM 958 N N . GLY A 1 150 ? -3.282 13.411 5.016 1.00 93.38 150 GLY A N 1
ATOM 959 C CA . GLY A 1 150 ? -2.502 13.503 6.249 1.00 93.38 150 GLY A CA 1
ATOM 960 C C . GLY A 1 150 ? -1.142 12.802 6.193 1.00 93.38 150 GLY A C 1
ATOM 961 O O . GLY A 1 150 ? -0.566 12.709 5.114 1.00 93.38 150 GLY A O 1
ATOM 962 N N . GLN A 1 151 ? -0.595 12.378 7.337 1.00 95.50 151 GLN A N 1
ATOM 963 C CA . GLN A 1 151 ? 0.646 11.596 7.395 1.00 95.50 151 GLN A CA 1
ATOM 964 C C . GLN A 1 151 ? 0.449 10.326 8.211 1.00 95.50 151 GLN A C 1
ATOM 966 O O . GLN A 1 151 ? 0.410 10.391 9.433 1.00 95.50 151 GLN A O 1
ATOM 971 N N . ASN A 1 152 ? 0.305 9.176 7.564 1.00 97.00 152 ASN A N 1
ATOM 972 C CA . ASN A 1 152 ? -0.110 7.959 8.257 1.00 97.00 152 ASN A CA 1
ATOM 973 C C . ASN A 1 152 ? 0.956 6.869 8.181 1.00 97.00 152 ASN A C 1
ATOM 975 O O . ASN A 1 152 ? 1.698 6.777 7.202 1.00 97.00 152 ASN A O 1
ATOM 979 N N . LEU A 1 153 ? 0.994 6.032 9.214 1.00 98.12 153 LEU A N 1
ATOM 980 C CA . LEU A 1 153 ? 1.672 4.745 9.209 1.00 98.12 153 LEU A CA 1
ATOM 981 C C . LEU A 1 153 ? 0.607 3.656 9.102 1.00 98.12 153 LEU A C 1
ATOM 983 O O . LEU A 1 153 ? -0.246 3.541 9.978 1.00 98.12 153 LEU A O 1
ATOM 987 N N . VAL A 1 154 ? 0.648 2.866 8.038 1.00 98.62 154 VAL A N 1
ATOM 988 C CA . VAL A 1 154 ? -0.371 1.854 7.746 1.00 98.62 154 VAL A CA 1
ATOM 989 C C . VAL A 1 154 ? 0.288 0.486 7.698 1.00 98.62 154 VAL A C 1
ATOM 991 O O . VAL A 1 154 ? 1.194 0.280 6.896 1.00 98.62 154 VAL A O 1
ATOM 994 N N . ALA A 1 155 ? -0.165 -0.440 8.534 1.00 98.31 155 ALA A N 1
ATOM 995 C CA . ALA A 1 155 ? 0.126 -1.859 8.393 1.00 98.31 155 ALA A CA 1
ATOM 996 C C . ALA A 1 155 ? -1.012 -2.502 7.595 1.00 98.31 155 ALA A C 1
ATOM 998 O O . ALA A 1 155 ? -2.172 -2.415 7.993 1.00 98.31 155 ALA A O 1
ATOM 999 N N . VAL A 1 156 ? -0.670 -3.101 6.459 1.00 98.12 156 VAL A N 1
ATOM 1000 C CA . VAL A 1 156 ? -1.597 -3.835 5.595 1.00 98.12 156 VAL A CA 1
ATOM 1001 C C . VAL A 1 156 ? -1.281 -5.312 5.784 1.00 98.12 156 VAL A C 1
ATOM 1003 O O . VAL A 1 156 ? -0.198 -5.780 5.412 1.00 98.12 156 VAL A O 1
ATOM 1006 N N . GLY A 1 157 ? -2.189 -6.015 6.452 1.00 97.19 157 GLY A N 1
ATOM 1007 C CA . GLY A 1 157 ? -2.077 -7.428 6.775 1.00 97.19 157 GLY A CA 1
ATOM 1008 C C . GLY A 1 157 ? -2.136 -8.324 5.543 1.00 97.19 157 GLY A C 1
ATOM 1009 O O . GLY A 1 157 ? -2.271 -7.883 4.397 1.00 97.19 157 GLY A O 1
ATOM 1010 N N . ALA A 1 158 ? -1.962 -9.621 5.772 1.00 95.62 158 ALA A N 1
ATOM 1011 C CA . ALA A 1 158 ? -1.990 -10.601 4.698 1.00 95.62 158 ALA A CA 1
ATOM 1012 C C . ALA A 1 158 ? -3.420 -10.764 4.164 1.00 95.62 158 ALA A C 1
ATOM 1014 O O . ALA A 1 158 ? -4.312 -11.156 4.904 1.00 95.62 158 ALA A O 1
ATOM 1015 N N . GLY A 1 159 ? -3.626 -10.512 2.869 1.00 94.75 159 GLY A N 1
ATOM 1016 C CA . GLY A 1 159 ? -4.957 -10.537 2.248 1.00 94.75 159 GLY A CA 1
ATOM 1017 C C . GLY A 1 159 ? -5.746 -9.228 2.373 1.00 94.75 159 GLY A C 1
ATOM 1018 O O . GLY A 1 159 ? -6.797 -9.104 1.741 1.00 94.75 159 GLY A O 1
ATOM 1019 N N . ASP A 1 160 ? -5.221 -8.241 3.100 1.00 98.38 160 ASP A N 1
ATOM 1020 C CA . ASP A 1 160 ? -5.845 -6.928 3.233 1.00 98.38 160 ASP A CA 1
ATOM 1021 C C . ASP A 1 160 ? -5.705 -6.094 1.961 1.00 98.38 160 ASP A C 1
ATOM 1023 O O . ASP A 1 160 ? -4.776 -6.248 1.154 1.00 98.38 160 ASP A O 1
ATOM 1027 N N . THR A 1 161 ? -6.626 -5.144 1.811 1.00 98.69 161 THR A N 1
ATOM 1028 C CA . THR A 1 161 ? -6.607 -4.148 0.742 1.00 98.69 161 THR A CA 1
ATOM 1029 C C . THR A 1 161 ? -6.561 -2.731 1.304 1.00 98.69 161 THR A C 1
ATOM 1031 O O . THR A 1 161 ? -7.460 -2.309 2.028 1.00 98.69 161 THR A O 1
ATOM 1034 N N . ALA A 1 162 ? -5.560 -1.949 0.902 1.00 98.69 162 ALA A N 1
ATOM 1035 C CA . ALA A 1 162 ? -5.423 -0.545 1.277 1.00 98.69 162 ALA A CA 1
ATOM 1036 C C . ALA A 1 162 ? -5.562 0.404 0.076 1.00 98.69 162 ALA A C 1
ATOM 1038 O O . ALA A 1 162 ? -4.940 0.213 -0.966 1.00 98.69 162 ALA A O 1
ATOM 1039 N N . PHE A 1 163 ? -6.326 1.482 0.246 1.00 98.25 163 PHE A N 1
ATOM 1040 C CA . PHE A 1 163 ? -6.484 2.591 -0.693 1.00 98.25 163 PHE A CA 1
ATOM 1041 C C . PHE A 1 163 ? -5.973 3.880 -0.048 1.00 98.25 163 PHE A C 1
ATOM 1043 O O . PHE A 1 163 ? -6.586 4.419 0.871 1.00 98.25 163 PHE A O 1
ATOM 1050 N N . VAL A 1 164 ? -4.854 4.398 -0.543 1.00 97.81 164 VAL A N 1
ATOM 1051 C CA . VAL A 1 164 ? -4.169 5.576 -0.008 1.00 97.81 164 VAL A CA 1
ATOM 1052 C C . VAL A 1 164 ? -4.232 6.703 -1.033 1.00 97.81 164 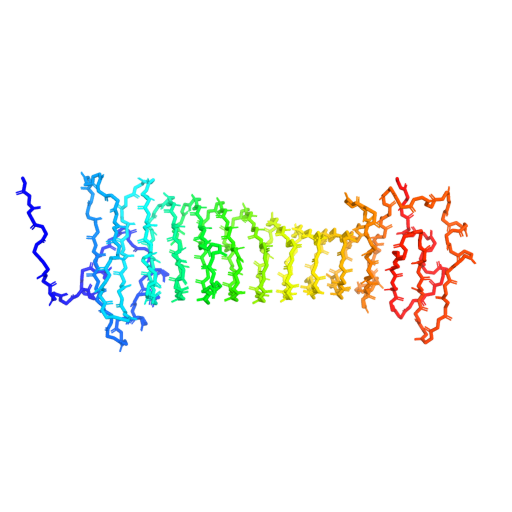VAL A C 1
ATOM 1054 O O . VAL A 1 164 ? -3.589 6.662 -2.084 1.00 97.81 164 VAL A O 1
ATOM 1057 N N . ALA A 1 165 ? -5.045 7.716 -0.743 1.00 95.25 165 ALA A N 1
ATOM 1058 C CA . ALA A 1 165 ? -5.464 8.679 -1.750 1.00 95.25 165 ALA A CA 1
ATOM 1059 C C . ALA A 1 165 ? -4.617 9.952 -1.821 1.00 95.25 165 ALA A C 1
ATOM 1061 O O . ALA A 1 165 ? -4.452 10.527 -2.897 1.00 95.25 165 ALA A O 1
ATOM 1062 N N . ALA A 1 166 ? -4.107 10.419 -0.683 1.00 94.31 166 ALA A N 1
ATOM 1063 C CA . ALA A 1 166 ? -3.357 11.667 -0.585 1.00 94.31 166 ALA A CA 1
ATOM 1064 C C . ALA A 1 166 ? -2.496 11.699 0.685 1.00 94.31 166 ALA A C 1
ATOM 1066 O O . ALA A 1 166 ? -2.573 10.810 1.530 1.00 94.31 166 ALA A O 1
ATOM 1067 N N . GLY A 1 167 ? -1.723 12.774 0.855 1.00 95.06 167 GLY A N 1
ATOM 1068 C CA . GLY A 1 167 ? -0.889 12.975 2.041 1.00 95.06 167 GLY A CA 1
ATOM 1069 C C . GLY A 1 167 ? 0.511 12.374 1.913 1.00 95.06 167 GLY A C 1
ATOM 1070 O O . GLY A 1 167 ? 0.965 12.112 0.802 1.00 95.06 167 GLY A O 1
ATOM 1071 N N . GLN A 1 168 ? 1.204 12.227 3.042 1.00 97.44 168 GLN A N 1
ATOM 1072 C CA . GLN A 1 168 ? 2.540 11.638 3.143 1.00 97.44 168 GLN A CA 1
ATOM 1073 C C . GLN A 1 168 ? 2.495 10.357 3.973 1.00 97.44 168 GLN A C 1
ATOM 1075 O O . GLN A 1 168 ? 2.540 10.425 5.197 1.00 97.44 168 GLN A O 1
ATOM 1080 N N . ASN A 1 169 ? 2.380 9.195 3.338 1.00 98.31 169 ASN A N 1
ATOM 1081 C CA . ASN A 1 169 ? 2.085 7.956 4.060 1.00 98.31 169 ASN A CA 1
ATOM 1082 C C . ASN A 1 169 ? 3.223 6.951 3.949 1.00 98.31 169 ASN A C 1
ATOM 1084 O O . ASN A 1 169 ? 3.814 6.791 2.884 1.00 98.31 169 ASN A O 1
ATOM 1088 N N . THR A 1 170 ? 3.470 6.233 5.036 1.00 98.62 170 THR A N 1
ATOM 1089 C CA . THR A 1 170 ? 4.306 5.036 5.047 1.00 98.62 170 THR A CA 1
ATOM 1090 C C . THR A 1 170 ? 3.393 3.833 5.194 1.00 98.62 170 THR A C 1
ATOM 1092 O O . THR A 1 170 ? 2.624 3.744 6.149 1.00 98.62 170 THR A O 1
ATOM 1095 N N . VAL A 1 171 ? 3.476 2.907 4.251 1.00 98.81 171 VAL A N 1
ATOM 1096 C CA . VAL A 1 171 ? 2.679 1.687 4.218 1.00 98.81 171 VAL A CA 1
ATOM 1097 C C . VAL A 1 171 ? 3.615 0.495 4.302 1.00 98.81 171 VAL A C 1
ATOM 1099 O O . VAL A 1 171 ? 4.559 0.387 3.520 1.00 98.81 171 VAL A O 1
ATOM 1102 N N . GLN A 1 172 ? 3.349 -0.391 5.251 1.00 98.62 172 GLN A N 1
ATOM 1103 C CA . GLN A 1 172 ? 3.998 -1.684 5.356 1.00 98.62 172 GLN A CA 1
ATOM 1104 C C . GLN A 1 172 ? 3.029 -2.758 4.873 1.00 98.62 172 GLN A C 1
ATOM 1106 O O . GLN A 1 172 ? 1.983 -2.961 5.486 1.00 98.62 172 GLN A O 1
ATOM 1111 N N . GLY A 1 173 ? 3.369 -3.406 3.763 1.00 97.38 173 GLY A N 1
ATOM 1112 C CA . GLY A 1 173 ? 2.605 -4.520 3.215 1.00 97.38 173 GLY A CA 1
ATOM 1113 C C . GLY A 1 173 ? 3.093 -5.851 3.767 1.00 97.38 173 GLY A C 1
ATOM 1114 O O . GLY A 1 173 ? 4.292 -6.043 3.971 1.00 97.38 173 GLY A O 1
ATOM 1115 N N . SER A 1 174 ? 2.157 -6.764 3.993 1.00 96.75 174 SER A N 1
ATOM 1116 C CA . SER A 1 174 ? 2.431 -8.174 4.277 1.00 96.75 174 SER A CA 1
ATOM 1117 C C . SER A 1 174 ? 2.183 -9.034 3.033 1.00 96.75 174 SER A C 1
ATOM 1119 O O . SER A 1 174 ? 1.602 -8.570 2.047 1.00 96.75 174 SER A O 1
ATOM 1121 N N . ALA A 1 175 ? 2.569 -10.308 3.096 1.00 94.50 175 ALA A N 1
ATOM 1122 C CA . ALA A 1 175 ? 2.388 -11.265 2.011 1.00 94.50 175 ALA A CA 1
ATOM 1123 C C . ALA A 1 175 ? 0.940 -11.284 1.490 1.00 94.50 175 ALA A C 1
ATOM 1125 O O . ALA A 1 175 ? -0.000 -11.486 2.259 1.00 94.50 175 ALA A O 1
ATOM 1126 N N . GLY A 1 176 ? 0.747 -11.119 0.180 1.00 95.12 176 GLY A N 1
ATOM 1127 C CA . GLY A 1 176 ? -0.587 -11.156 -0.429 1.00 95.12 176 GLY A CA 1
ATOM 1128 C C . GLY A 1 176 ? -1.411 -9.878 -0.250 1.00 95.12 176 GLY A C 1
ATOM 1129 O O . GLY A 1 176 ? -2.568 -9.854 -0.667 1.00 95.12 176 GLY A O 1
ATOM 1130 N N . SER A 1 177 ? -0.853 -8.829 0.359 1.00 97.81 177 SER A N 1
ATOM 1131 C CA . SER A 1 177 ? -1.534 -7.538 0.478 1.00 97.81 177 SER A CA 1
ATOM 1132 C C . SER A 1 177 ? -1.701 -6.848 -0.879 1.00 97.81 177 SER A C 1
ATOM 1134 O O . SER A 1 177 ? -0.875 -6.977 -1.790 1.00 97.81 177 SER A O 1
ATOM 1136 N N . THR A 1 178 ? -2.782 -6.077 -1.006 1.00 98.62 178 THR A N 1
ATOM 1137 C CA . THR A 1 178 ? -3.024 -5.197 -2.155 1.00 98.62 178 THR A CA 1
ATOM 1138 C C . THR A 1 178 ? -3.048 -3.747 -1.696 1.00 98.62 178 THR A C 1
ATOM 1140 O O . THR A 1 178 ? -3.872 -3.367 -0.873 1.00 98.62 178 THR A O 1
ATOM 1143 N N . THR A 1 179 ? -2.172 -2.904 -2.235 1.00 98.62 179 THR A N 1
ATOM 1144 C CA . THR A 1 179 ? -2.116 -1.476 -1.885 1.00 98.62 179 THR A CA 1
ATOM 1145 C C . THR A 1 179 ? -2.231 -0.604 -3.126 1.00 98.62 179 THR A C 1
ATOM 1147 O O . THR A 1 179 ? -1.460 -0.749 -4.070 1.00 98.62 179 THR A O 1
ATOM 1150 N N . GLY A 1 180 ? -3.175 0.335 -3.119 1.00 98.12 180 GLY A N 1
ATOM 1151 C CA . GLY A 1 180 ? -3.375 1.327 -4.170 1.00 98.12 180 GLY A CA 1
ATOM 1152 C C . GLY A 1 180 ? -3.049 2.746 -3.714 1.00 98.12 180 GLY A C 1
ATOM 1153 O O . GLY A 1 180 ? -3.655 3.250 -2.775 1.00 98.12 180 GLY A O 1
ATOM 1154 N N . PHE A 1 181 ? -2.153 3.420 -4.429 1.00 97.62 181 PHE A N 1
ATOM 1155 C CA . PHE A 1 181 ? -1.815 4.831 -4.274 1.00 97.62 181 PHE A CA 1
ATOM 1156 C C . PHE A 1 181 ? -2.455 5.653 -5.393 1.00 97.62 181 PHE A C 1
ATOM 1158 O O . PHE A 1 181 ? -2.047 5.555 -6.554 1.00 97.62 181 PHE A O 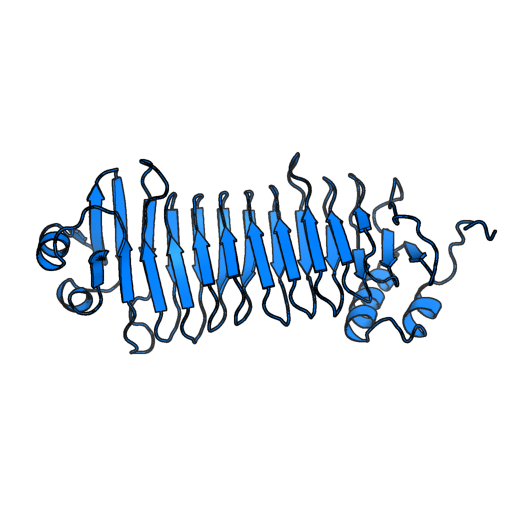1
ATOM 1165 N N . SER A 1 182 ? -3.438 6.496 -5.064 1.00 95.50 182 SER A N 1
ATOM 1166 C CA . SER A 1 182 ? -4.074 7.382 -6.054 1.00 95.50 182 SER A CA 1
ATOM 1167 C C . SER A 1 182 ? -3.519 8.807 -6.066 1.00 95.50 182 SER A C 1
ATOM 1169 O O . SER A 1 182 ? -3.920 9.588 -6.922 1.00 95.50 182 SER A O 1
ATOM 1171 N N . GLY A 1 183 ? -2.605 9.147 -5.153 1.00 94.56 183 GLY A N 1
ATOM 1172 C CA . GLY A 1 183 ? -1.997 10.471 -5.030 1.00 94.56 183 GLY A CA 1
ATOM 1173 C C . GLY A 1 183 ? -1.100 10.593 -3.794 1.00 94.56 183 GLY A C 1
ATOM 1174 O O . GLY A 1 183 ? -0.875 9.624 -3.070 1.00 94.56 183 GLY A O 1
ATOM 1175 N N . GLY A 1 184 ? -0.597 11.802 -3.528 1.00 95.12 184 GLY A N 1
ATOM 1176 C CA . GLY A 1 184 ? 0.271 12.079 -2.375 1.00 95.12 184 GLY A CA 1
ATOM 1177 C C . GLY A 1 184 ? 1.738 11.686 -2.579 1.00 95.12 184 GLY A C 1
ATOM 1178 O O . GLY A 1 184 ? 2.182 11.496 -3.707 1.00 95.12 184 GLY A O 1
ATOM 1179 N N . GLN A 1 185 ? 2.494 11.627 -1.481 1.00 97.50 185 GLN A N 1
ATOM 1180 C CA . GLN A 1 185 ? 3.886 11.177 -1.423 1.00 97.50 185 GLN A CA 1
ATOM 1181 C C . GLN A 1 185 ? 3.956 9.944 -0.524 1.00 97.50 185 GLN A C 1
ATOM 1183 O O . GLN A 1 185 ? 3.836 10.060 0.691 1.00 97.50 185 GLN A O 1
ATOM 1188 N N . ASN A 1 186 ? 4.124 8.760 -1.096 1.00 98.44 186 ASN A N 1
ATOM 1189 C CA . ASN A 1 186 ? 4.005 7.522 -0.331 1.00 98.44 186 ASN A CA 1
ATOM 1190 C C . ASN A 1 186 ? 5.320 6.745 -0.289 1.00 98.44 186 ASN A C 1
ATOM 1192 O O . ASN A 1 186 ? 6.106 6.760 -1.235 1.00 98.44 186 ASN A O 1
ATOM 1196 N N . VAL A 1 187 ? 5.543 6.038 0.808 1.00 98.75 187 VAL A N 1
ATOM 1197 C CA . VAL A 1 187 ? 6.579 5.018 0.936 1.00 98.75 187 VAL A CA 1
ATOM 1198 C C . VAL A 1 187 ? 5.872 3.694 1.156 1.00 98.75 187 VAL A C 1
ATOM 1200 O O . VAL A 1 187 ? 5.074 3.581 2.079 1.00 98.75 187 VAL A O 1
ATOM 1203 N N . PHE A 1 188 ? 6.155 2.704 0.319 1.00 98.75 188 PHE A N 1
ATOM 1204 C CA . PHE A 1 188 ? 5.688 1.337 0.508 1.00 98.75 188 PHE A CA 1
ATOM 1205 C C . PHE A 1 188 ? 6.879 0.429 0.786 1.00 98.75 188 PHE A C 1
ATOM 1207 O O . PHE A 1 188 ? 7.878 0.485 0.067 1.00 98.75 188 PHE A O 1
ATOM 1214 N N . VAL A 1 189 ? 6.759 -0.400 1.817 1.00 98.44 189 VAL A N 1
ATOM 1215 C CA . VAL A 1 189 ? 7.716 -1.455 2.147 1.00 98.44 189 VAL A CA 1
ATOM 1216 C C . VAL A 1 189 ? 6.936 -2.753 2.292 1.00 98.44 189 VAL A C 1
ATOM 1218 O O . VAL A 1 189 ? 6.218 -2.935 3.274 1.00 98.44 189 VAL A O 1
ATOM 1221 N N . GLY A 1 190 ? 7.049 -3.627 1.302 1.00 96.62 190 GLY A N 1
ATOM 1222 C CA . GLY A 1 190 ? 6.484 -4.966 1.341 1.00 96.62 190 GLY A CA 1
ATOM 1223 C C . GLY A 1 190 ? 7.334 -5.932 2.159 1.00 96.62 190 GLY A C 1
ATOM 1224 O O . GLY A 1 190 ? 8.315 -5.555 2.817 1.00 96.62 190 GLY A O 1
ATOM 1225 N N . SER A 1 191 ? 6.920 -7.190 2.147 1.00 95.19 191 SER A N 1
ATOM 1226 C CA . SER A 1 191 ? 7.481 -8.254 2.969 1.00 95.19 191 SER A CA 1
ATOM 1227 C C . SER A 1 191 ? 8.021 -9.386 2.093 1.00 95.19 191 SER A C 1
ATOM 1229 O O . SER A 1 191 ? 8.463 -9.162 0.975 1.00 95.19 191 SER A O 1
ATOM 1231 N N . ALA A 1 192 ? 8.087 -10.608 2.619 1.00 94.31 192 ALA A N 1
ATOM 1232 C CA . ALA A 1 192 ? 8.258 -11.770 1.761 1.00 94.31 192 ALA A CA 1
ATOM 1233 C C . ALA A 1 192 ? 6.869 -12.239 1.315 1.00 94.31 192 ALA A C 1
ATOM 1235 O O . ALA A 1 192 ? 6.041 -12.538 2.173 1.00 94.31 192 ALA A O 1
ATOM 1236 N N . GLY A 1 193 ? 6.616 -12.378 0.020 1.00 93.50 193 GLY A N 1
ATOM 1237 C CA . GLY A 1 193 ? 5.284 -12.704 -0.471 1.00 93.50 193 GLY A CA 1
ATOM 1238 C C . GLY A 1 193 ? 5.097 -12.371 -1.942 1.00 93.50 193 GLY A C 1
ATOM 1239 O O . GLY A 1 193 ? 6.051 -12.187 -2.679 1.00 93.50 193 GLY A O 1
ATOM 1240 N N . ALA A 1 194 ? 3.855 -12.417 -2.405 1.00 94.69 194 ALA A N 1
ATOM 1241 C CA . ALA A 1 194 ? 3.501 -11.758 -3.652 1.00 94.69 194 ALA A CA 1
ATOM 1242 C C . ALA A 1 194 ? 2.599 -10.585 -3.291 1.00 94.69 194 ALA A C 1
ATOM 1244 O O . ALA A 1 194 ? 1.477 -10.799 -2.820 1.00 94.69 194 ALA A O 1
ATOM 1245 N N . GLU A 1 195 ? 3.083 -9.371 -3.497 1.00 95.81 195 GLU A N 1
ATOM 1246 C CA . GLU A 1 195 ? 2.376 -8.147 -3.166 1.00 95.81 195 GLU A CA 1
ATOM 1247 C C . GLU A 1 195 ? 1.831 -7.515 -4.455 1.00 95.81 195 GLU A C 1
ATOM 1249 O O . GLU A 1 195 ? 2.439 -7.580 -5.526 1.00 95.81 195 GLU A O 1
ATOM 1254 N N . THR A 1 196 ? 0.654 -6.889 -4.380 1.00 97.94 196 THR A N 1
ATOM 1255 C CA . THR A 1 196 ? 0.122 -6.081 -5.489 1.00 97.94 196 THR A CA 1
ATOM 1256 C C . THR A 1 196 ? 0.143 -4.613 -5.107 1.00 97.94 196 THR A C 1
ATOM 1258 O O . THR A 1 196 ? -0.578 -4.179 -4.211 1.00 97.94 196 THR A O 1
ATOM 1261 N N . ILE A 1 197 ? 0.943 -3.830 -5.823 1.00 98.38 197 ILE A N 1
ATOM 1262 C CA . ILE A 1 197 ? 1.100 -2.400 -5.600 1.00 98.38 197 ILE A CA 1
ATOM 1263 C C . ILE A 1 197 ? 0.615 -1.659 -6.838 1.00 98.38 197 ILE A C 1
ATOM 1265 O O . ILE A 1 197 ? 1.190 -1.775 -7.917 1.00 98.38 197 ILE A O 1
ATOM 1269 N N . ILE A 1 198 ? -0.440 -0.869 -6.681 1.00 97.88 198 ILE A N 1
ATOM 1270 C CA . ILE A 1 198 ? -1.000 -0.021 -7.729 1.00 97.88 198 ILE A CA 1
ATOM 1271 C C . ILE A 1 198 ? -0.599 1.417 -7.425 1.00 97.88 198 ILE A C 1
ATOM 1273 O O . ILE A 1 198 ? -0.902 1.926 -6.352 1.00 97.88 198 ILE A O 1
ATOM 1277 N N . ALA A 1 199 ? 0.047 2.105 -8.358 1.00 96.75 199 ALA A N 1
ATOM 1278 C CA . ALA A 1 199 ? 0.397 3.512 -8.213 1.00 96.75 199 ALA A CA 1
ATOM 1279 C C . ALA A 1 199 ? -0.091 4.315 -9.420 1.00 96.75 199 ALA A C 1
ATOM 1281 O O . ALA A 1 199 ? 0.150 3.949 -10.570 1.00 96.75 199 ALA A O 1
ATOM 1282 N N . ALA A 1 200 ? -0.808 5.405 -9.156 1.00 94.50 200 ALA A N 1
ATOM 1283 C CA . ALA A 1 200 ? -1.343 6.273 -10.196 1.00 94.50 200 ALA A CA 1
ATOM 1284 C C . ALA A 1 200 ? -0.690 7.658 -10.186 1.00 94.50 200 ALA A C 1
ATOM 1286 O O . ALA A 1 200 ? 0.273 7.903 -10.905 1.00 94.50 200 ALA A O 1
ATOM 1287 N N . GLN A 1 201 ? -1.221 8.583 -9.390 1.00 93.62 201 GLN A N 1
ATOM 1288 C CA . GLN A 1 201 ? -0.725 9.957 -9.327 1.00 93.62 201 GLN A CA 1
ATOM 1289 C C . GLN A 1 201 ? 0.234 10.147 -8.149 1.00 93.62 201 GLN A C 1
ATOM 1291 O O . GLN A 1 201 ? 0.355 9.298 -7.264 1.00 93.62 201 GLN A O 1
ATOM 1296 N N . GLY A 1 202 ? 0.861 11.323 -8.092 1.00 94.56 202 GLY A N 1
ATOM 1297 C CA . GLY A 1 202 ? 1.720 11.707 -6.976 1.00 94.56 202 GLY A CA 1
ATOM 1298 C C . GLY A 1 202 ? 3.109 11.086 -7.071 1.00 94.56 202 GLY A C 1
ATOM 1299 O O . GLY A 1 202 ? 3.594 10.773 -8.157 1.00 94.56 202 GLY A O 1
ATOM 1300 N N . THR A 1 203 ? 3.792 10.960 -5.940 1.00 96.88 203 THR A N 1
ATOM 1301 C CA . THR A 1 203 ? 5.105 10.324 -5.874 1.00 96.88 203 THR A CA 1
ATOM 1302 C C . THR A 1 203 ? 5.079 9.123 -4.952 1.00 96.88 203 THR A C 1
ATOM 1304 O O . THR A 1 203 ? 4.371 9.096 -3.945 1.00 96.88 203 THR A O 1
ATOM 1307 N N . SER A 1 204 ? 5.815 8.074 -5.307 1.00 97.88 204 SER A N 1
ATOM 1308 C CA . SER A 1 204 ? 5.931 6.911 -4.426 1.00 97.88 204 SER A CA 1
ATOM 1309 C C . SER A 1 204 ? 7.307 6.281 -4.513 1.00 97.88 204 SER A C 1
ATOM 1311 O O . SER A 1 204 ? 7.823 6.096 -5.612 1.00 97.88 204 SER A O 1
ATOM 1313 N N . THR A 1 205 ? 7.871 5.936 -3.364 1.00 98.56 205 THR A N 1
ATOM 1314 C CA . THR A 1 205 ? 9.043 5.065 -3.258 1.00 98.56 205 THR A CA 1
ATOM 1315 C C . THR A 1 205 ? 8.552 3.706 -2.796 1.00 98.56 205 THR A C 1
ATOM 1317 O O . THR A 1 205 ? 7.903 3.613 -1.758 1.00 98.56 205 THR A O 1
ATOM 1320 N N . ILE A 1 206 ? 8.811 2.669 -3.577 1.00 98.69 206 ILE A N 1
ATOM 1321 C CA . ILE A 1 206 ? 8.199 1.356 -3.410 1.00 98.69 206 ILE A CA 1
ATOM 1322 C C . ILE A 1 206 ? 9.313 0.315 -3.322 1.00 98.69 206 ILE A C 1
ATOM 1324 O O . ILE A 1 206 ? 10.125 0.193 -4.239 1.00 98.69 206 ILE A O 1
ATOM 1328 N N . SER A 1 207 ? 9.326 -0.425 -2.220 1.00 97.94 207 SER A N 1
ATOM 1329 C CA . SER A 1 207 ? 10.097 -1.651 -2.048 1.00 97.94 207 SER A CA 1
ATOM 1330 C C . SER A 1 207 ? 9.095 -2.799 -1.981 1.00 97.94 207 SER A C 1
ATOM 1332 O O . SER A 1 207 ? 8.265 -2.794 -1.073 1.00 97.94 207 SER A O 1
ATOM 1334 N N . GLY A 1 208 ? 9.103 -3.715 -2.947 1.00 95.88 208 GLY A N 1
ATOM 1335 C CA . GLY A 1 208 ? 8.188 -4.869 -2.958 1.00 95.88 208 GLY A CA 1
ATOM 1336 C C . GLY A 1 208 ? 8.535 -5.905 -1.892 1.00 95.88 208 GLY A C 1
ATOM 1337 O O . GLY A 1 208 ? 7.649 -6.503 -1.292 1.00 95.88 208 GLY A O 1
ATOM 1338 N N . GLY A 1 209 ? 9.818 -5.990 -1.542 1.00 96.44 209 GLY A N 1
ATOM 1339 C CA . GLY A 1 209 ? 10.349 -7.029 -0.683 1.00 96.44 209 GLY A CA 1
ATOM 1340 C C . GLY A 1 209 ? 10.796 -8.236 -1.503 1.00 96.44 209 GLY A C 1
ATOM 1341 O O . GLY A 1 209 ? 11.372 -8.092 -2.576 1.00 96.44 209 GLY A O 1
ATOM 1342 N N . ALA A 1 210 ? 10.654 -9.434 -0.946 1.00 95.62 210 ALA A N 1
ATOM 1343 C CA . ALA A 1 210 ? 11.052 -10.662 -1.626 1.00 95.62 210 ALA A CA 1
ATOM 1344 C C . ALA A 1 210 ? 9.821 -11.389 -2.157 1.00 95.62 210 ALA A C 1
ATOM 1346 O O . ALA A 1 210 ? 8.831 -11.507 -1.451 1.00 95.62 210 ALA A O 1
ATOM 1347 N N . GLY A 1 211 ? 9.950 -12.032 -3.311 1.00 94.81 211 GLY A N 1
ATOM 1348 C CA . GLY A 1 211 ? 8.876 -12.815 -3.913 1.00 94.81 211 GLY A CA 1
ATOM 1349 C C . GLY A 1 211 ? 8.395 -12.191 -5.218 1.00 94.81 211 GLY A C 1
ATOM 1350 O O . GLY A 1 211 ? 9.196 -11.581 -5.914 1.00 94.81 211 GLY A O 1
ATOM 1351 N N . LYS A 1 212 ? 7.186 -12.522 -5.674 1.00 95.81 212 LYS A N 1
ATOM 1352 C CA . LYS A 1 212 ? 6.747 -12.164 -7.037 1.00 95.81 212 LYS A CA 1
ATOM 1353 C C . LYS A 1 212 ? 5.758 -11.022 -6.971 1.00 95.81 212 LYS A C 1
ATOM 1355 O O . LYS A 1 212 ? 4.550 -11.268 -6.934 1.00 95.81 212 LYS A O 1
ATOM 1360 N N . ASP A 1 213 ? 6.279 -9.811 -7.009 1.00 97.25 213 ASP A N 1
ATOM 1361 C CA . ASP A 1 213 ? 5.464 -8.623 -6.826 1.00 97.25 213 ASP A CA 1
ATOM 1362 C C . ASP A 1 213 ? 4.909 -8.107 -8.151 1.00 97.25 213 ASP A C 1
ATOM 1364 O O . ASP A 1 213 ? 5.525 -8.216 -9.218 1.00 97.25 213 ASP A O 1
ATOM 1368 N N . LEU A 1 214 ? 3.716 -7.521 -8.086 1.00 97.56 214 LEU A N 1
ATOM 1369 C CA . LEU A 1 214 ? 3.098 -6.805 -9.191 1.00 97.56 214 LEU A CA 1
ATOM 1370 C C . LEU A 1 214 ? 3.102 -5.309 -8.891 1.00 97.56 214 LEU A C 1
ATOM 1372 O O . LEU A 1 214 ? 2.321 -4.828 -8.072 1.00 97.56 214 LEU A O 1
ATOM 1376 N N . PHE A 1 215 ? 3.912 -4.562 -9.635 1.00 98.25 215 PHE A N 1
ATOM 1377 C CA . PHE A 1 215 ? 3.885 -3.104 -9.644 1.00 98.25 215 PHE A CA 1
ATOM 1378 C C . PHE A 1 215 ? 3.065 -2.626 -10.842 1.00 98.25 215 PHE A C 1
ATOM 1380 O O . PHE A 1 215 ? 3.537 -2.623 -11.982 1.00 98.25 215 PHE A O 1
ATOM 1387 N N . LEU A 1 216 ? 1.820 -2.231 -10.594 1.00 97.69 216 LEU A N 1
ATOM 1388 C CA . LEU A 1 216 ? 0.913 -1.703 -11.603 1.00 97.69 216 LEU A CA 1
ATOM 1389 C C . LEU A 1 216 ? 0.916 -0.177 -11.580 1.00 97.69 216 LEU A C 1
ATOM 1391 O O . LEU A 1 216 ? 0.606 0.448 -10.571 1.00 97.69 216 LEU A O 1
ATOM 1395 N N . PHE A 1 217 ? 1.168 0.428 -12.733 1.00 96.12 217 PHE A N 1
ATOM 1396 C CA . PHE A 1 217 ? 1.094 1.864 -12.941 1.00 96.12 217 PHE A CA 1
ATOM 1397 C C . PHE A 1 217 ? -0.026 2.204 -13.915 1.00 96.12 217 PHE A C 1
ATOM 1399 O O . PHE A 1 217 ? -0.133 1.633 -15.002 1.00 96.12 217 PHE A O 1
ATOM 1406 N N . THR A 1 218 ? -0.866 3.153 -13.523 1.00 93.12 218 THR A N 1
ATOM 1407 C CA . THR A 1 218 ? -2.022 3.593 -14.310 1.00 93.12 218 THR A CA 1
ATOM 1408 C C . THR A 1 218 ? -2.204 5.101 -14.198 1.00 93.12 218 THR A C 1
ATOM 1410 O O . THR A 1 218 ? -1.490 5.773 -13.460 1.00 93.12 218 THR A O 1
ATOM 1413 N N . LYS A 1 219 ? -3.164 5.657 -14.932 1.00 85.81 219 LYS A N 1
ATOM 1414 C CA . LYS A 1 219 ? -3.594 7.048 -14.775 1.00 85.81 219 LYS A CA 1
ATOM 1415 C C . LYS A 1 219 ? -5.051 7.089 -14.332 1.00 85.81 219 LYS A C 1
ATOM 1417 O O . LYS A 1 219 ? -5.884 6.356 -14.861 1.00 85.81 219 LYS A O 1
ATOM 1422 N N . LEU A 1 220 ? -5.358 7.968 -13.383 1.00 79.12 220 LEU A N 1
ATOM 1423 C CA . LEU A 1 220 ? -6.738 8.255 -12.968 1.00 79.12 220 LEU A CA 1
ATOM 1424 C C . LEU A 1 220 ? -7.267 9.549 -13.602 1.00 79.12 220 LEU A C 1
ATOM 1426 O O . LEU A 1 220 ? -8.468 9.703 -13.793 1.00 79.12 220 LEU A O 1
ATOM 1430 N N . ASP A 1 221 ? -6.365 10.456 -13.976 1.00 75.88 221 ASP A N 1
ATOM 1431 C CA . ASP A 1 221 ? -6.641 11.680 -14.723 1.00 75.88 221 ASP A CA 1
ATOM 1432 C C . ASP A 1 221 ? -5.410 12.065 -15.577 1.00 75.88 221 ASP A C 1
ATOM 1434 O O . ASP A 1 221 ? -4.579 11.214 -15.900 1.00 75.88 221 ASP A O 1
ATOM 1438 N N . ASN A 1 222 ? -5.306 13.333 -15.987 1.00 69.31 222 ASN A N 1
ATOM 1439 C CA . ASN A 1 222 ? -4.171 13.847 -16.765 1.00 69.31 222 ASN A CA 1
ATOM 1440 C C . ASN A 1 222 ? -3.000 14.353 -15.900 1.00 69.31 222 ASN A C 1
ATOM 1442 O O . ASN A 1 222 ? -2.061 14.939 -16.443 1.00 69.31 222 ASN A O 1
ATOM 1446 N N . SER A 1 223 ? -3.059 14.199 -14.578 1.00 75.06 223 SER A N 1
ATOM 1447 C CA . SER A 1 223 ? -1.954 14.557 -13.696 1.00 75.06 223 SER A CA 1
ATOM 1448 C C . SER A 1 223 ? -0.888 13.456 -13.695 1.00 75.06 223 SER A C 1
ATOM 1450 O O . SER A 1 223 ? -1.171 12.269 -13.856 1.00 75.06 223 SER A O 1
ATOM 1452 N N . GLY A 1 224 ? 0.375 13.872 -13.595 1.00 80.38 224 GLY A N 1
ATOM 1453 C CA . GLY A 1 224 ? 1.511 12.958 -13.648 1.00 80.38 224 GLY A CA 1
ATOM 1454 C C . GLY A 1 224 ? 1.773 12.240 -12.320 1.00 80.38 224 GLY A C 1
ATOM 1455 O O . GLY A 1 224 ? 1.499 12.775 -11.245 1.00 80.38 224 GLY A O 1
ATOM 1456 N N . GLY A 1 225 ? 2.386 11.059 -12.406 1.00 92.44 225 GLY A N 1
ATOM 1457 C CA . GLY A 1 225 ? 2.916 10.289 -11.281 1.00 92.44 225 GLY A CA 1
ATOM 1458 C C . GLY A 1 225 ? 4.414 10.026 -11.452 1.00 92.44 225 GLY A C 1
ATOM 1459 O O . GLY A 1 225 ? 4.869 9.697 -12.548 1.00 92.44 225 GLY A O 1
ATOM 1460 N N . ARG A 1 226 ? 5.213 10.199 -10.396 1.00 96.19 226 ARG A N 1
ATOM 1461 C CA . ARG A 1 226 ? 6.652 9.882 -10.408 1.00 96.19 226 ARG A CA 1
ATOM 1462 C C . ARG A 1 226 ? 6.983 8.870 -9.330 1.00 96.19 226 ARG A C 1
ATOM 1464 O O . ARG A 1 226 ? 7.017 9.211 -8.150 1.00 96.19 226 ARG A O 1
ATOM 1471 N N . HIS A 1 227 ? 7.284 7.651 -9.746 1.00 98.19 227 HIS A N 1
ATOM 1472 C CA . HIS A 1 227 ? 7.485 6.540 -8.827 1.00 98.19 227 HIS A CA 1
ATOM 1473 C C . HIS A 1 227 ? 8.891 5.964 -8.947 1.00 98.19 227 HIS A C 1
ATOM 1475 O O . HIS A 1 227 ? 9.522 6.025 -10.005 1.00 98.19 227 HIS A O 1
ATOM 1481 N N . VAL A 1 228 ? 9.383 5.422 -7.841 1.00 98.62 228 VAL A N 1
ATOM 1482 C CA . VAL A 1 228 ? 10.693 4.793 -7.722 1.00 98.62 228 VAL A CA 1
ATOM 1483 C C . VAL A 1 228 ? 10.497 3.407 -7.131 1.00 98.62 228 VAL A C 1
ATOM 1485 O O . VAL A 1 228 ? 9.891 3.287 -6.073 1.00 98.62 228 VAL A O 1
ATOM 1488 N N . ILE A 1 229 ? 11.029 2.384 -7.793 1.00 98.50 229 ILE A N 1
ATOM 1489 C CA . ILE A 1 229 ? 11.116 1.020 -7.272 1.00 98.50 229 ILE A CA 1
ATOM 1490 C C . ILE A 1 229 ? 12.561 0.772 -6.846 1.00 98.50 229 ILE A C 1
ATOM 1492 O O . ILE A 1 229 ? 13.483 1.011 -7.634 1.00 98.50 229 ILE A O 1
ATOM 1496 N N . THR A 1 230 ? 12.768 0.336 -5.605 1.00 97.94 230 THR A N 1
ATOM 1497 C CA . THR A 1 230 ? 14.103 0.261 -4.985 1.00 97.94 230 THR A CA 1
ATOM 1498 C C . THR A 1 230 ? 14.754 -1.118 -5.052 1.00 97.94 230 THR A C 1
ATOM 1500 O O . THR A 1 230 ? 15.979 -1.209 -4.966 1.00 97.94 230 THR A O 1
ATOM 1503 N N . ASP A 1 231 ? 13.967 -2.179 -5.219 1.00 95.81 231 ASP A N 1
ATOM 1504 C CA . ASP A 1 231 ? 14.387 -3.570 -5.009 1.00 95.81 231 ASP A CA 1
ATOM 1505 C C . ASP A 1 231 ? 13.841 -4.552 -6.058 1.00 95.81 231 ASP A C 1
ATOM 1507 O O . ASP A 1 231 ? 13.723 -5.737 -5.784 1.00 95.81 231 ASP A O 1
ATOM 1511 N N . PHE A 1 232 ? 13.543 -4.085 -7.273 1.00 95.88 232 PHE A N 1
ATOM 1512 C CA . PHE A 1 232 ? 12.969 -4.927 -8.327 1.00 95.88 232 PHE A CA 1
ATOM 1513 C C . PHE A 1 232 ? 13.782 -6.212 -8.583 1.00 95.88 232 PHE A C 1
ATOM 1515 O O . PHE A 1 232 ? 14.972 -6.157 -8.911 1.00 95.88 232 PHE A O 1
ATOM 1522 N N . GLY A 1 233 ? 13.121 -7.364 -8.486 1.00 90.19 233 GLY A N 1
ATOM 1523 C CA . GLY A 1 233 ? 13.699 -8.702 -8.604 1.00 90.19 233 GLY A CA 1
ATOM 1524 C C . GLY A 1 233 ? 14.427 -9.186 -7.344 1.00 90.19 233 GLY A C 1
ATOM 1525 O O . GLY A 1 233 ? 15.200 -10.153 -7.411 1.00 90.19 233 GLY A O 1
ATOM 1526 N N . ALA A 1 234 ? 14.246 -8.518 -6.200 1.00 84.06 234 ALA A N 1
ATOM 1527 C CA . ALA A 1 234 ? 14.833 -8.935 -4.934 1.00 84.06 234 ALA A CA 1
ATOM 1528 C C . ALA A 1 234 ? 14.366 -10.341 -4.530 1.00 84.06 234 ALA A C 1
ATOM 1530 O O . ALA A 1 234 ? 13.271 -10.802 -4.834 1.00 84.06 234 ALA A O 1
ATOM 1531 N N . GLY A 1 235 ? 15.261 -11.085 -3.878 1.00 76.25 235 GLY A N 1
ATOM 1532 C CA . GLY A 1 235 ? 15.009 -12.488 -3.533 1.00 76.25 235 GLY A CA 1
ATOM 1533 C C . GLY A 1 235 ? 15.129 -13.474 -4.706 1.00 76.25 235 GLY A C 1
ATOM 1534 O O . GLY A 1 235 ? 14.962 -14.674 -4.496 1.00 76.25 235 GLY A O 1
ATOM 1535 N N . GLY A 1 236 ? 15.481 -13.014 -5.915 1.00 75.12 236 GLY A N 1
ATOM 1536 C CA . GLY A 1 236 ? 15.720 -13.879 -7.080 1.00 75.12 236 GLY A CA 1
ATOM 1537 C C . GLY A 1 236 ? 14.444 -14.364 -7.774 1.00 75.12 236 GLY A C 1
ATOM 1538 O O . GLY A 1 236 ? 14.480 -15.306 -8.569 1.00 75.12 236 GLY A O 1
ATOM 1539 N N . THR A 1 237 ? 13.317 -13.737 -7.464 1.00 77.25 237 THR A N 1
ATOM 1540 C CA . THR A 1 237 ? 11.996 -13.993 -8.032 1.00 77.25 237 THR A CA 1
ATOM 1541 C C . THR A 1 237 ? 11.660 -12.961 -9.109 1.00 77.25 237 THR A C 1
ATOM 1543 O O . THR A 1 237 ? 12.206 -11.863 -9.139 1.00 77.25 237 THR A O 1
ATOM 1546 N N . ALA A 1 238 ? 10.820 -13.357 -10.069 1.00 84.50 238 ALA A N 1
ATOM 1547 C CA . ALA A 1 238 ? 10.441 -12.490 -11.180 1.00 84.50 238 ALA A CA 1
ATOM 1548 C C . ALA A 1 238 ? 9.265 -11.593 -10.775 1.00 84.50 238 ALA A C 1
ATOM 1550 O O . ALA A 1 238 ? 8.122 -12.059 -10.752 1.00 84.50 238 ALA A O 1
ATOM 1551 N N . ASP A 1 239 ? 9.570 -10.334 -10.481 1.00 96.62 239 ASP A N 1
ATOM 1552 C CA . ASP A 1 239 ? 8.591 -9.257 -10.346 1.00 96.62 239 ASP A CA 1
ATOM 1553 C C . ASP A 1 239 ? 8.024 -8.849 -11.704 1.00 96.62 239 ASP A C 1
ATOM 1555 O O . ASP A 1 239 ? 8.616 -9.100 -12.755 1.00 96.62 239 ASP A O 1
ATOM 1559 N N . THR A 1 240 ? 6.876 -8.179 -11.690 1.00 97.56 240 THR A N 1
ATOM 1560 C CA . THR A 1 240 ? 6.200 -7.682 -12.890 1.00 97.56 240 THR A CA 1
ATOM 1561 C C . THR A 1 240 ? 5.950 -6.183 -12.802 1.00 97.56 240 THR A C 1
ATOM 1563 O O . THR A 1 240 ? 5.392 -5.683 -11.828 1.00 97.56 240 THR A O 1
ATOM 1566 N N . LEU A 1 241 ? 6.302 -5.466 -13.869 1.00 97.75 241 LEU A N 1
ATOM 1567 C CA . LEU A 1 241 ? 5.882 -4.089 -14.115 1.00 97.75 241 LEU A CA 1
ATOM 1568 C C . LEU A 1 241 ? 4.692 -4.102 -15.071 1.00 97.75 241 LEU A C 1
ATOM 1570 O O . LEU A 1 241 ? 4.833 -4.496 -16.227 1.00 97.75 241 LEU A O 1
ATOM 1574 N N . ALA A 1 242 ? 3.532 -3.639 -14.631 1.00 97.31 242 ALA A N 1
ATOM 1575 C CA . ALA A 1 242 ? 2.371 -3.465 -15.493 1.00 97.31 242 ALA A CA 1
ATOM 1576 C C . ALA A 1 242 ? 2.107 -1.977 -15.731 1.00 97.31 242 ALA A C 1
ATOM 1578 O O . ALA A 1 242 ? 2.033 -1.201 -14.786 1.00 97.31 242 ALA A O 1
ATOM 1579 N N . PHE A 1 243 ? 1.922 -1.575 -16.986 1.00 96.06 243 PHE A N 1
ATOM 1580 C CA . PHE A 1 243 ? 1.553 -0.208 -17.354 1.00 96.06 243 PHE A CA 1
ATOM 1581 C C . PHE A 1 243 ? 0.233 -0.233 -18.110 1.00 96.06 243 PHE A C 1
ATOM 1583 O O . PHE A 1 243 ? 0.172 -0.756 -19.222 1.00 96.06 243 PHE A O 1
ATOM 1590 N N . VAL A 1 244 ? -0.812 0.341 -17.518 1.00 93.44 244 VAL A N 1
ATOM 1591 C CA . VAL A 1 244 ? -2.170 0.314 -18.071 1.00 93.44 244 VAL A CA 1
ATOM 1592 C C . VAL A 1 244 ? -2.619 1.728 -18.421 1.00 93.44 244 VAL A C 1
ATOM 1594 O O . VAL A 1 244 ? -2.595 2.632 -17.587 1.00 93.44 244 VAL A O 1
ATOM 1597 N N . GLY A 1 245 ? -3.020 1.950 -19.672 1.00 90.94 245 GLY A N 1
ATOM 1598 C CA . GLY A 1 245 ? -3.579 3.232 -20.118 1.00 90.94 245 GLY A CA 1
ATOM 1599 C C . GLY A 1 245 ? -2.569 4.385 -20.232 1.00 90.94 245 GLY A C 1
ATOM 1600 O O . GLY A 1 245 ? -2.975 5.540 -20.407 1.00 90.94 245 GLY A O 1
ATOM 1601 N N . LEU A 1 246 ? -1.262 4.099 -20.176 1.00 91.44 246 LEU A N 1
ATOM 1602 C CA . LEU A 1 246 ? -0.183 5.101 -20.238 1.00 91.44 246 LEU A CA 1
ATOM 1603 C C . LEU A 1 246 ? 0.341 5.390 -21.658 1.00 91.44 246 LEU A C 1
ATOM 1605 O O . LEU A 1 246 ? 1.237 6.215 -21.830 1.00 91.44 246 LEU A O 1
ATOM 1609 N N . GLY A 1 247 ? -0.224 4.747 -22.684 1.00 89.19 247 GLY A N 1
ATOM 1610 C CA . GLY A 1 247 ? 0.059 5.055 -24.093 1.00 89.19 247 GLY A CA 1
ATOM 1611 C C . GLY A 1 247 ? 1.347 4.447 -24.660 1.00 89.19 247 GLY A C 1
ATOM 1612 O O . GLY A 1 247 ? 1.753 4.819 -25.760 1.00 89.19 247 GLY A O 1
ATOM 1613 N N . ALA A 1 248 ? 1.986 3.512 -23.952 1.00 90.75 248 ALA A N 1
ATOM 1614 C CA . ALA A 1 248 ? 3.081 2.724 -24.510 1.00 90.75 248 ALA A CA 1
ATOM 1615 C C . ALA A 1 248 ? 2.544 1.724 -25.548 1.00 90.75 248 ALA A C 1
ATOM 1617 O O . ALA A 1 248 ? 1.622 0.964 -25.270 1.00 90.75 248 ALA A O 1
ATOM 1618 N N . THR A 1 249 ? 3.122 1.722 -26.750 1.00 91.81 249 THR A N 1
ATOM 1619 C CA . THR A 1 249 ? 2.650 0.895 -27.877 1.00 91.81 249 THR A CA 1
ATOM 1620 C C . THR A 1 249 ? 3.339 -0.464 -27.970 1.00 91.81 249 THR A C 1
ATOM 1622 O O . THR A 1 249 ? 2.797 -1.392 -28.560 1.00 91.81 249 THR A O 1
ATOM 1625 N N . SER A 1 250 ? 4.547 -0.586 -27.418 1.00 95.94 250 SER A N 1
ATOM 1626 C CA . SER A 1 250 ? 5.296 -1.839 -27.306 1.00 95.94 250 SER A CA 1
ATOM 1627 C C . SER A 1 250 ? 6.378 -1.711 -26.234 1.00 95.94 250 SER A C 1
ATOM 1629 O O . SER A 1 250 ? 6.828 -0.602 -25.930 1.00 95.94 250 SER A O 1
ATOM 1631 N N . VAL A 1 251 ? 6.817 -2.847 -25.686 1.00 96.75 251 VAL A N 1
ATOM 1632 C CA . VAL A 1 251 ? 7.896 -2.892 -24.687 1.00 96.75 251 VAL A CA 1
ATOM 1633 C C . VAL A 1 251 ? 9.199 -2.345 -25.271 1.00 96.75 251 VAL A C 1
ATOM 1635 O O . VAL A 1 251 ? 9.846 -1.518 -24.638 1.00 96.75 251 VAL A O 1
ATOM 1638 N N . ASP A 1 252 ? 9.553 -2.719 -26.504 1.00 96.31 252 ASP A N 1
ATOM 1639 C CA . ASP A 1 252 ? 10.789 -2.245 -27.136 1.00 96.31 252 ASP A CA 1
ATOM 1640 C C . ASP A 1 252 ? 10.786 -0.728 -27.368 1.00 96.31 252 ASP A C 1
ATOM 1642 O O . ASP A 1 252 ? 11.793 -0.072 -27.111 1.00 96.31 252 ASP A O 1
ATOM 1646 N N . ALA A 1 253 ? 9.660 -0.138 -27.790 1.00 95.31 253 ALA A N 1
ATOM 1647 C CA . ALA A 1 253 ? 9.562 1.315 -27.950 1.00 95.31 253 ALA A CA 1
ATOM 1648 C C . ALA A 1 253 ? 9.642 2.056 -26.606 1.00 95.31 253 ALA A C 1
ATOM 1650 O O . ALA A 1 253 ? 10.251 3.124 -26.531 1.00 95.31 253 ALA A O 1
ATOM 1651 N N . LEU A 1 254 ? 9.047 1.499 -25.546 1.00 96.94 254 LEU A N 1
ATOM 1652 C CA . LEU A 1 254 ? 9.140 2.056 -24.196 1.00 96.94 254 LEU A CA 1
ATOM 1653 C C . LEU A 1 254 ? 10.591 2.033 -23.695 1.00 96.94 254 LEU A C 1
ATOM 1655 O O . LEU A 1 254 ? 11.109 3.054 -23.249 1.00 96.94 254 LEU A O 1
ATOM 1659 N N . LEU A 1 255 ? 11.262 0.888 -23.825 1.00 97.00 255 LEU A N 1
ATOM 1660 C CA . LEU A 1 255 ? 12.644 0.704 -23.387 1.00 97.00 255 LEU A CA 1
ATOM 1661 C C . LEU A 1 255 ? 13.648 1.514 -24.217 1.00 97.00 255 LEU A C 1
ATOM 1663 O O . LEU A 1 255 ? 14.616 2.024 -23.660 1.00 97.00 255 LEU A O 1
ATOM 1667 N N . ALA A 1 256 ? 13.415 1.695 -25.521 1.00 95.44 256 ALA A N 1
ATOM 1668 C CA . ALA A 1 256 ? 14.262 2.531 -26.377 1.00 95.44 256 ALA A CA 1
ATOM 1669 C C . ALA A 1 256 ? 14.236 4.021 -25.987 1.00 95.44 256 ALA A C 1
ATOM 1671 O O . ALA A 1 256 ? 15.195 4.739 -26.260 1.00 95.44 256 ALA A O 1
ATOM 1672 N N . ASN A 1 257 ? 13.157 4.478 -25.341 1.00 94.12 257 ASN A N 1
ATOM 1673 C CA . ASN A 1 257 ? 13.006 5.843 -24.826 1.00 94.12 257 ASN A CA 1
ATOM 1674 C C . ASN A 1 257 ? 13.306 5.955 -23.318 1.00 94.12 257 ASN A C 1
ATOM 1676 O O . ASN A 1 257 ? 13.064 7.004 -22.710 1.00 94.12 257 ASN A O 1
ATOM 1680 N N . ALA A 1 258 ? 13.801 4.883 -22.694 1.00 97.56 258 ALA A N 1
ATOM 1681 C CA . ALA A 1 258 ? 14.171 4.898 -21.290 1.00 97.56 258 ALA A CA 1
ATOM 1682 C C . ALA A 1 258 ? 15.462 5.697 -21.066 1.00 97.56 258 ALA A C 1
ATOM 1684 O O . ALA A 1 258 ? 16.396 5.662 -21.869 1.00 97.56 258 ALA A O 1
ATOM 1685 N N . THR A 1 259 ? 15.540 6.380 -19.929 1.00 98.25 259 THR A N 1
ATOM 1686 C CA . THR A 1 259 ? 16.761 7.062 -19.492 1.00 98.25 259 THR A CA 1
ATOM 1687 C C . THR A 1 259 ? 17.540 6.137 -18.568 1.00 98.25 259 THR A C 1
ATOM 1689 O O . THR A 1 259 ? 17.000 5.683 -17.564 1.00 98.25 259 THR A O 1
ATOM 1692 N N . VAL A 1 260 ? 18.816 5.885 -18.863 1.00 98.06 260 VAL A N 1
ATOM 1693 C CA . VAL A 1 260 ? 19.702 5.107 -17.983 1.00 98.06 260 VAL A CA 1
ATOM 1694 C C . VAL A 1 260 ? 20.700 6.046 -17.318 1.00 98.06 260 VAL A C 1
ATOM 1696 O O . VAL A 1 260 ? 21.449 6.744 -17.999 1.00 98.06 260 VAL A O 1
ATOM 1699 N N . SER A 1 261 ? 20.708 6.082 -15.988 1.00 97.75 261 SER A N 1
ATOM 1700 C CA . SER A 1 261 ? 21.614 6.937 -15.215 1.00 97.75 261 SER A CA 1
ATOM 1701 C C . SER A 1 261 ? 21.830 6.372 -13.816 1.00 97.75 261 SER A C 1
ATOM 1703 O O . SER A 1 261 ? 20.894 5.875 -13.196 1.00 97.75 261 SER A O 1
ATOM 1705 N N . GLY A 1 262 ? 23.068 6.431 -13.313 1.00 93.75 262 GLY A N 1
ATOM 1706 C CA . GLY A 1 262 ? 23.388 6.034 -11.936 1.00 93.75 262 GLY A CA 1
ATOM 1707 C C . GLY A 1 262 ? 22.987 4.597 -11.573 1.00 93.75 262 GLY A C 1
ATOM 1708 O O . GLY A 1 262 ? 22.563 4.358 -10.450 1.00 93.75 262 GLY A O 1
ATOM 1709 N N . GLY A 1 263 ? 23.051 3.656 -12.524 1.00 94.69 263 GLY A N 1
ATOM 1710 C CA . GLY A 1 263 ? 22.627 2.263 -12.312 1.00 94.69 263 GLY A CA 1
ATOM 1711 C C . GLY A 1 263 ? 21.108 2.051 -12.255 1.00 94.69 263 GLY A C 1
ATOM 1712 O O . GLY A 1 263 ? 20.661 0.977 -11.868 1.00 94.69 263 GLY A O 1
ATOM 1713 N N . SER A 1 264 ? 20.316 3.059 -12.623 1.00 98.12 264 SER A N 1
ATOM 1714 C CA . SER A 1 264 ? 18.852 3.004 -12.656 1.00 98.12 264 SER A CA 1
ATOM 1715 C C . SER A 1 264 ? 18.323 3.175 -14.080 1.00 98.12 264 SER A C 1
ATOM 1717 O O . SER A 1 264 ? 18.963 3.819 -14.918 1.00 98.12 264 SER A O 1
ATOM 1719 N N . VAL A 1 265 ? 17.132 2.632 -14.336 1.00 98.50 265 VAL A N 1
ATOM 1720 C CA . VAL A 1 265 ? 16.389 2.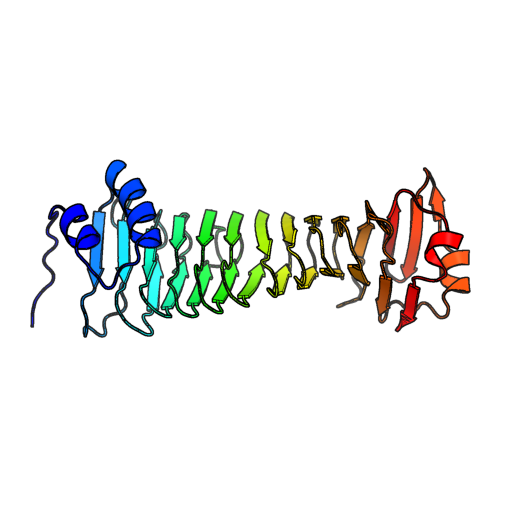792 -15.593 1.00 98.50 265 VAL A CA 1
ATOM 1721 C C . VAL A 1 265 ? 15.105 3.562 -15.309 1.00 98.50 265 VAL A C 1
ATOM 1723 O O . VAL A 1 265 ? 14.285 3.127 -14.506 1.00 98.50 265 VAL A O 1
ATOM 1726 N N . THR A 1 266 ? 14.906 4.690 -15.981 1.00 98.56 266 THR A N 1
ATOM 1727 C CA . THR A 1 266 ? 13.683 5.493 -15.891 1.00 98.56 266 THR A CA 1
ATOM 1728 C C . THR A 1 266 ? 12.855 5.337 -17.161 1.00 98.56 266 THR A C 1
ATOM 1730 O O . THR A 1 266 ? 13.287 5.719 -18.248 1.00 98.56 266 THR A O 1
ATOM 1733 N N . LEU A 1 267 ? 11.647 4.799 -17.008 1.00 97.69 267 LEU A N 1
ATOM 1734 C CA . LEU A 1 267 ? 10.626 4.668 -18.042 1.00 97.69 267 LEU A CA 1
ATOM 1735 C C . LEU A 1 267 ? 9.768 5.935 -18.049 1.00 97.69 267 LEU A C 1
ATOM 1737 O O . LEU A 1 267 ? 9.189 6.296 -17.022 1.00 97.69 267 LEU A O 1
ATOM 1741 N N . ASN A 1 268 ? 9.705 6.617 -19.192 1.00 94.62 268 ASN A N 1
ATOM 1742 C CA . ASN A 1 268 ? 9.031 7.906 -19.336 1.00 94.62 268 ASN A CA 1
ATOM 1743 C C . ASN A 1 268 ? 7.752 7.757 -20.165 1.00 94.62 268 ASN A C 1
ATOM 1745 O O . ASN A 1 268 ? 7.761 7.116 -21.216 1.00 94.62 268 ASN A O 1
ATOM 1749 N N . PHE A 1 269 ? 6.677 8.408 -19.728 1.00 93.12 269 PHE A N 1
ATOM 1750 C CA . PHE A 1 269 ? 5.384 8.412 -20.410 1.00 93.12 269 PHE A CA 1
ATOM 1751 C C . PHE A 1 269 ? 4.881 9.849 -20.607 1.00 93.12 269 PHE A C 1
ATOM 1753 O O . PHE A 1 269 ? 5.410 10.817 -20.051 1.00 93.12 269 PHE A O 1
ATOM 1760 N N . SER A 1 270 ? 3.832 10.010 -21.416 1.00 87.81 270 SER A N 1
ATOM 1761 C CA . SER A 1 270 ? 3.173 11.308 -21.599 1.00 87.81 270 SER A CA 1
ATOM 1762 C C . SER A 1 270 ? 2.604 11.857 -20.282 1.00 87.81 270 SER A C 1
ATOM 1764 O O . SER A 1 270 ? 2.319 11.096 -19.362 1.00 87.81 270 SER A O 1
ATOM 1766 N N . GLY A 1 271 ? 2.398 13.175 -20.193 1.00 84.44 271 GLY A N 1
ATOM 1767 C CA . GLY A 1 271 ? 1.815 13.801 -18.995 1.00 84.44 271 GLY A CA 1
ATOM 1768 C C . GLY A 1 271 ? 2.783 13.926 -17.812 1.00 84.44 271 GLY A C 1
ATOM 1769 O O . GLY A 1 271 ? 2.357 14.217 -16.700 1.00 84.44 271 GLY A O 1
ATOM 1770 N N . GLY A 1 272 ? 4.087 13.721 -18.039 1.00 86.31 272 GLY A N 1
ATOM 1771 C CA . GLY A 1 272 ? 5.111 13.821 -16.994 1.00 86.31 272 GLY A CA 1
ATOM 1772 C C . GLY A 1 272 ? 5.149 12.620 -16.047 1.00 86.31 272 GLY A C 1
ATOM 1773 O O . GLY A 1 272 ? 5.719 12.730 -14.962 1.00 86.31 272 GLY A O 1
ATOM 1774 N N . ILE A 1 273 ? 4.542 11.499 -16.447 1.00 92.75 273 ILE A N 1
ATOM 1775 C CA . ILE A 1 273 ? 4.569 10.248 -15.694 1.00 92.75 273 ILE A CA 1
ATOM 1776 C C . ILE A 1 273 ? 5.925 9.568 -15.909 1.00 92.75 273 ILE A C 1
ATOM 1778 O O . ILE A 1 273 ? 6.392 9.441 -17.044 1.00 92.75 273 ILE A O 1
ATOM 1782 N N . SER A 1 274 ? 6.553 9.109 -14.831 1.00 95.88 274 SER A N 1
ATOM 1783 C CA . SER A 1 274 ? 7.803 8.354 -14.910 1.00 95.88 274 SER A CA 1
ATOM 1784 C C . SER A 1 274 ? 7.895 7.288 -13.829 1.00 95.88 274 SER A C 1
ATOM 1786 O O . SER A 1 274 ? 7.564 7.553 -12.672 1.00 95.88 274 SER A O 1
ATOM 1788 N N . VAL A 1 275 ? 8.450 6.132 -14.179 1.00 98.12 275 VAL A N 1
ATOM 1789 C CA . VAL A 1 275 ? 8.792 5.072 -13.223 1.00 98.12 275 VAL A CA 1
ATOM 1790 C C . VAL A 1 275 ? 10.282 4.802 -13.307 1.00 98.12 275 VAL A C 1
ATOM 1792 O O . VAL A 1 275 ? 10.793 4.429 -14.360 1.00 98.12 275 VAL A O 1
ATOM 1795 N N . THR A 1 276 ? 10.990 5.021 -12.204 1.00 98.62 276 THR A N 1
ATOM 1796 C CA . THR A 1 276 ? 12.416 4.715 -12.082 1.00 98.62 276 THR A CA 1
ATOM 1797 C C . THR A 1 276 ? 12.590 3.405 -11.346 1.00 98.62 276 THR A C 1
ATOM 1799 O O . THR A 1 276 ? 12.133 3.268 -10.219 1.00 98.62 276 THR A O 1
ATOM 1802 N N . VAL A 1 277 ? 13.287 2.461 -11.957 1.00 98.50 277 VAL A N 1
ATOM 1803 C CA . VAL A 1 277 ? 13.672 1.203 -11.327 1.00 98.50 277 VAL A CA 1
ATOM 1804 C C . VAL A 1 277 ? 15.157 1.282 -11.007 1.00 98.50 277 VAL A C 1
ATOM 1806 O O . VAL A 1 277 ? 15.981 1.511 -11.898 1.00 98.50 277 VAL A O 1
ATOM 1809 N N . GLN A 1 278 ? 15.495 1.167 -9.728 1.00 98.00 278 GLN A N 1
ATOM 1810 C CA . GLN A 1 278 ? 16.875 1.249 -9.266 1.00 98.00 278 GLN A CA 1
ATOM 1811 C C . GLN A 1 278 ? 17.610 -0.074 -9.467 1.00 98.00 278 GLN A C 1
ATOM 1813 O O . GLN A 1 278 ? 16.999 -1.137 -9.521 1.00 98.00 278 GLN A O 1
ATOM 1818 N N . ASN A 1 279 ? 18.939 0.008 -9.553 1.00 95.00 279 ASN A N 1
ATOM 1819 C CA . ASN A 1 279 ? 19.843 -1.146 -9.570 1.00 95.00 279 ASN A CA 1
ATOM 1820 C C . ASN A 1 279 ? 19.499 -2.191 -10.647 1.00 95.00 279 ASN A C 1
ATOM 1822 O O . ASN A 1 279 ? 19.629 -3.392 -10.423 1.00 95.00 279 ASN A O 1
ATOM 1826 N N . THR A 1 280 ? 19.066 -1.735 -11.823 1.00 95.06 280 THR A N 1
ATOM 1827 C CA . THR A 1 280 ? 18.614 -2.608 -12.912 1.00 95.06 280 THR A CA 1
ATOM 1828 C C . THR A 1 280 ? 19.181 -2.182 -14.264 1.00 95.06 280 THR A C 1
ATOM 1830 O O . THR A 1 280 ? 19.834 -1.145 -14.401 1.00 95.06 280 THR A O 1
ATOM 1833 N N . THR A 1 281 ? 18.926 -2.992 -15.288 1.00 95.38 281 THR A N 1
ATOM 1834 C CA . THR A 1 281 ? 19.291 -2.720 -16.680 1.00 95.38 281 THR A CA 1
ATOM 1835 C C . THR A 1 281 ? 18.070 -2.835 -17.585 1.00 95.38 281 THR A C 1
ATOM 1837 O O . THR A 1 281 ? 17.078 -3.475 -17.246 1.00 95.38 281 THR A O 1
ATOM 1840 N N . VAL A 1 282 ? 18.143 -2.234 -18.773 1.00 95.94 282 VAL A N 1
ATOM 1841 C CA . VAL A 1 282 ? 17.071 -2.327 -19.777 1.00 95.94 282 VAL A CA 1
ATOM 1842 C C . VAL A 1 282 ? 16.760 -3.786 -20.136 1.00 95.94 282 VAL A C 1
ATOM 1844 O O . VAL A 1 282 ? 15.593 -4.169 -20.200 1.00 95.94 282 VAL A O 1
ATOM 1847 N N . ASP A 1 283 ? 17.791 -4.615 -20.315 1.00 93.31 283 ASP A N 1
ATOM 1848 C CA . ASP A 1 283 ? 17.610 -6.029 -20.655 1.00 93.31 283 ASP A CA 1
ATOM 1849 C C . ASP A 1 283 ? 16.949 -6.825 -19.519 1.00 93.31 283 ASP A C 1
ATOM 1851 O O . ASP A 1 283 ? 16.132 -7.702 -19.799 1.00 93.31 283 ASP A O 1
ATOM 1855 N N . ALA A 1 284 ? 17.229 -6.490 -18.253 1.00 92.50 284 ALA A N 1
ATOM 1856 C CA . ALA A 1 284 ? 16.584 -7.123 -17.100 1.00 92.50 284 ALA A CA 1
ATOM 1857 C C . ALA A 1 284 ? 15.074 -6.824 -17.022 1.00 92.50 284 ALA A C 1
ATOM 1859 O O . ALA A 1 284 ? 14.307 -7.639 -16.508 1.00 92.50 284 ALA A O 1
ATOM 1860 N N . LEU A 1 285 ? 14.623 -5.687 -17.564 1.00 95.31 285 LEU A N 1
ATOM 1861 C CA . LEU A 1 285 ? 13.205 -5.318 -17.568 1.00 95.31 285 LEU A CA 1
ATOM 1862 C C . LEU A 1 285 ? 12.412 -5.928 -18.733 1.00 95.31 285 LEU A C 1
ATOM 1864 O O . LEU A 1 285 ? 11.212 -6.146 -18.591 1.00 95.31 285 LEU A O 1
ATOM 1868 N N . ARG A 1 286 ? 13.044 -6.227 -19.879 1.00 93.00 286 ARG A N 1
ATOM 1869 C CA . ARG A 1 286 ? 12.338 -6.575 -21.134 1.00 93.00 286 ARG A CA 1
ATOM 1870 C C . ARG A 1 286 ? 11.347 -7.741 -20.998 1.00 93.00 286 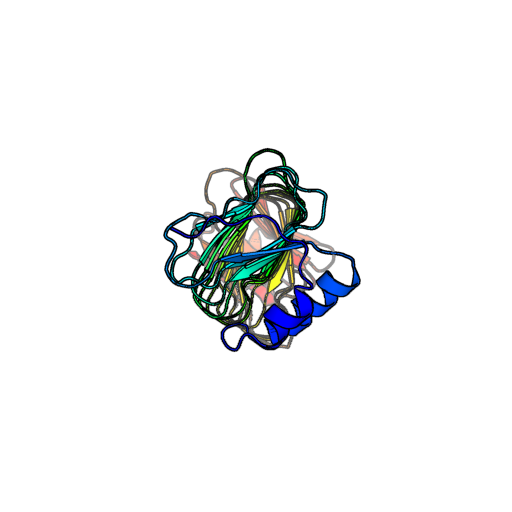ARG A C 1
ATOM 1872 O O . ARG A 1 286 ? 10.285 -7.698 -21.607 1.00 93.00 286 ARG A O 1
ATOM 1879 N N . GLY A 1 287 ? 11.674 -8.763 -20.207 1.00 92.12 287 GLY A N 1
ATOM 1880 C CA . GLY A 1 287 ? 10.814 -9.937 -19.992 1.00 92.12 287 GLY A CA 1
ATOM 1881 C C . GLY A 1 287 ? 9.742 -9.775 -18.911 1.00 92.12 287 GLY A C 1
ATOM 1882 O O . GLY A 1 287 ? 8.925 -10.674 -18.745 1.00 92.12 287 GLY A O 1
ATOM 1883 N N . ASN A 1 288 ? 9.748 -8.656 -18.186 1.00 95.94 288 ASN A N 1
ATOM 1884 C CA . ASN A 1 288 ? 8.959 -8.455 -16.970 1.00 95.94 288 ASN A CA 1
ATOM 1885 C C . ASN A 1 288 ? 7.963 -7.291 -17.093 1.00 95.94 288 ASN A C 1
ATOM 1887 O O . ASN A 1 288 ? 7.394 -6.855 -16.095 1.00 95.94 288 ASN A O 1
ATOM 1891 N N . ILE A 1 289 ? 7.767 -6.762 -18.305 1.00 97.38 289 ILE A N 1
ATOM 1892 C CA . ILE A 1 289 ? 6.844 -5.657 -18.571 1.00 97.38 289 ILE A CA 1
ATOM 1893 C C . ILE A 1 289 ? 5.570 -6.177 -19.239 1.00 97.38 289 ILE A C 1
ATOM 1895 O O . ILE A 1 289 ? 5.621 -6.821 -20.287 1.00 97.38 289 ILE A O 1
ATOM 1899 N N . LEU A 1 290 ? 4.424 -5.806 -18.673 1.00 96.94 290 LEU A N 1
ATOM 1900 C CA . LEU A 1 290 ? 3.098 -5.958 -19.259 1.00 96.94 290 LEU A CA 1
ATOM 1901 C C . LEU A 1 290 ? 2.548 -4.582 -19.646 1.00 96.94 290 LEU A C 1
ATOM 1903 O O . LEU A 1 290 ? 2.629 -3.630 -18.870 1.00 96.94 290 LEU A O 1
ATOM 1907 N N . LEU A 1 291 ? 1.973 -4.480 -20.842 1.00 95.94 291 LEU A N 1
ATOM 1908 C CA . LEU A 1 291 ? 1.316 -3.267 -21.334 1.00 95.94 291 LEU A CA 1
ATOM 1909 C C . LEU A 1 291 ? -0.172 -3.546 -21.557 1.00 95.94 291 LEU A C 1
ATOM 1911 O O . LEU A 1 291 ? -0.515 -4.601 -22.096 1.00 95.94 291 LEU A O 1
ATOM 1915 N N . GLY A 1 292 ? -1.031 -2.604 -21.162 1.00 87.56 292 GLY A N 1
ATOM 1916 C CA . GLY A 1 292 ? -2.488 -2.682 -21.303 1.00 87.56 292 GLY A CA 1
ATOM 1917 C C . GLY A 1 292 ? -3.167 -1.341 -21.537 1.00 87.56 292 GLY A C 1
ATOM 1918 O O . GLY A 1 292 ? -2.526 -0.277 -21.361 1.00 87.56 292 GLY A O 1
#

Organism: NCBI:txid2293836

Secondary structure (DSSP, 8-state):
----------THHHHHT-TTS-HHHHHHHHHHHTTT-EEEEE-TT-----EE-S-SS-EEEEE-STT-EEEE-TT---EEEESSS-EEEE-SS-EEEE--SS--EEEE-SSS-EEEEEEEEESS-EEEE-SEEEEEEEEES--EEEE-SS--EEEE-TT-EEEE-SSEEEEEEPTT-EEEE-SSEEEEE--EE--EEEE-SEEEEEE--EE--EEEE--SSSS-EEEEES-TTGGG---EEEE-SS----HHHHHHT-EEETTEEEEE-GGG-EEEESS--HHHHHTSEEE-